Protein AF-0000000078664887 (afdb_homodimer)

Foldseek 3Di:
DAEEEEEEAAQAAQRLLVQQVCQVVPDPPYHYDYEHQHHPFYHDVVRQVVCVVVPTGSRPPTYHHDDPVNLVRHQYYHYRDDDDCVRPVSNPPPNPDDPVQDDCPPPDPVVVVVSVVSVVVVVVVVVVVVD/DAEEEEEEAAQAAQRLLVQQVCQVVPDPPYHYDYAHQHHVFYHDVVRQVVSVVVPTGSRPPTYHHDDPVNLVRHPYYHYRDDDDCVRPVSNPPPPPDDPVQDDCPPPDPVVVVVSVVSVVVVVVVVVVVVD

Radius of gyration: 20.38 Å; Cα contacts (8 Å, |Δi|>4): 592; chains: 2; bounding box: 35×60×42 Å

InterPro domains:
  IPR023485 Phosphotyrosine protein phosphatase I [PF01451] (4-131)
  IPR023485 Phosphotyrosine protein phosphatase I [SM00226] (2-129)
  IPR036196 Phosphotyrosine protein phosp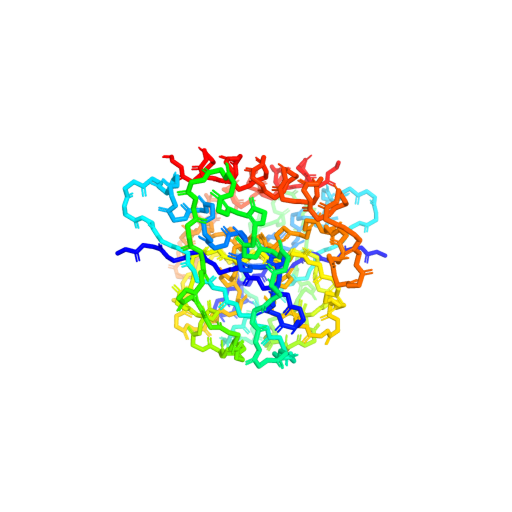hatase I superfamily [SSF52788] (3-127)

Secondary structure (DSSP, 8-state):
-EEEEEEESSSSSHHHHHHHHHHHHPPTTEEEEEEESS--SS--HHHHHHHHTTT---TT----B--HHHHHHEEEEEE-S---TTT-GGGGS----B--PPP-TT--HHHHHHHHHHHHHHHHHHHHHH-/-EEEEEEESSSSSHHHHHHHHHHHHPPTTEEEEEEESS--SS--HHHHHHHHTTT---TT----B--HHHHHHEEEEEE-S---TTT-GGGGS----B--PPP-TT--HHHHHHHHHHHHHHHHHHHHHH-

Nearest PDB structures (foldseek):
  3rh0-assembly1_A  TM=6.279E-01  e=3.806E-08  Corynebacterium glutamicum
  3t38-assembly1_B  TM=9.171E-01  e=5.106E-06  Corynebacterium glutamicum
  3t38-assembly1_A  TM=6.525E-01  e=2.220E-07  Corynebacterium glutamicum
  2myt-assembly1_A  TM=5.795E-01  e=9.344E-07  Synechocystis sp. PCC 6803 substr. Kazusa
  4d74-assembly1_A-2  TM=6.389E-01  e=7.079E-06  Erwinia amylovora ATCC 49946

Sequence (262 aa):
MKVVLFVCVENAGRSQMAEGFFNKHAPPGYRAVSAGTKPAGQINPLAVQAMKEVGIDISGQKSKIITDDMIRDSVRAVNMGCMDRSDCPLLFLNNPVDWNIEDPKGKPIEKVREIRDEIERRVKELAENLKMKVVLFVCVENAGRSQMAEGFFNKHAPPGYRAVSAGTKPAGQINPLAVQAMKEVGIDISGQKSKIITDDMIRDSVRAVNMGCMDRSDCPLLFLNNPVDWNIEDPKGKPIEKVREIRDEIERRVKELAENLK

Structure (mmCIF, N/CA/C/O backbone):
data_AF-0000000078664887-model_v1
#
loop_
_entity.id
_entity.type
_entity.pdbx_description
1 polymer 'Arsenate reductase'
#
loop_
_atom_site.group_PDB
_atom_site.id
_atom_site.type_symbol
_atom_site.label_atom_id
_atom_site.label_alt_id
_atom_site.label_comp_id
_atom_site.label_asym_id
_atom_site.label_entity_id
_atom_site.label_seq_id
_atom_site.pdbx_PDB_ins_code
_atom_site.Cartn_x
_atom_site.Cartn_y
_atom_site.Cartn_z
_atom_site.occupancy
_atom_site.B_iso_or_equiv
_atom_site.auth_seq_id
_atom_site.auth_comp_id
_atom_site.auth_asym_id
_atom_site.auth_atom_id
_atom_site.pdbx_PDB_model_num
ATOM 1 N N . MET A 1 1 ? 17.875 -4.688 -6.266 1 80.25 1 MET A N 1
ATOM 2 C CA . MET A 1 1 ? 16.688 -5.324 -6.836 1 80.25 1 MET A CA 1
ATOM 3 C C . MET A 1 1 ? 15.445 -5.008 -6.008 1 80.25 1 MET A C 1
ATOM 5 O O . MET A 1 1 ? 15.484 -5.078 -4.777 1 80.25 1 MET A O 1
ATOM 9 N N . LYS A 1 2 ? 14.375 -4.508 -6.559 1 80.94 2 LYS A N 1
ATOM 10 C CA . LYS A 1 2 ? 13.117 -4.18 -5.891 1 80.94 2 LYS A CA 1
ATOM 11 C C . LYS A 1 2 ? 12.188 -5.391 -5.844 1 80.94 2 LYS A C 1
ATOM 13 O O . LYS A 1 2 ? 12.094 -6.148 -6.812 1 80.94 2 LYS A O 1
ATOM 18 N N . VAL A 1 3 ? 11.57 -5.574 -4.664 1 86.31 3 VAL A N 1
ATOM 19 C CA . VAL A 1 3 ? 10.812 -6.805 -4.469 1 86.31 3 VAL A CA 1
ATOM 20 C C . VAL A 1 3 ? 9.32 -6.484 -4.41 1 86.31 3 VAL A C 1
ATOM 22 O O . VAL A 1 3 ? 8.906 -5.555 -3.715 1 86.31 3 VAL A O 1
ATOM 25 N N . VAL A 1 4 ? 8.578 -7.273 -5.223 1 83.81 4 VAL A N 1
ATOM 26 C CA . VAL A 1 4 ? 7.125 -7.266 -5.117 1 83.81 4 VAL A CA 1
ATOM 27 C C . VAL A 1 4 ? 6.652 -8.508 -4.367 1 83.81 4 VAL A C 1
ATOM 29 O O . VAL A 1 4 ? 7.09 -9.625 -4.668 1 83.81 4 VAL A O 1
ATOM 32 N N . LEU A 1 5 ? 5.758 -8.281 -3.389 1 86.62 5 LEU A N 1
ATOM 33 C CA . LEU A 1 5 ? 5.273 -9.367 -2.549 1 86.62 5 LEU A CA 1
ATOM 34 C C . LEU A 1 5 ? 3.811 -9.68 -2.852 1 86.62 5 LEU A C 1
ATOM 36 O O . LEU A 1 5 ? 2.949 -8.805 -2.74 1 86.62 5 LEU A O 1
ATOM 40 N N . PHE A 1 6 ? 3.568 -10.93 -3.338 1 87.06 6 PHE A N 1
ATOM 41 C CA . PHE A 1 6 ? 2.205 -11.406 -3.531 1 87.06 6 PHE A CA 1
ATOM 42 C C . PHE A 1 6 ? 1.754 -12.25 -2.344 1 87.06 6 PHE A C 1
ATOM 44 O O . PHE A 1 6 ? 2.406 -13.234 -1.991 1 87.06 6 PHE A O 1
ATOM 51 N N . VAL A 1 7 ? 0.577 -11.836 -1.771 1 84.25 7 VAL A N 1
ATOM 52 C CA . VAL A 1 7 ? 0.172 -12.469 -0.522 1 84.25 7 VAL A CA 1
ATOM 53 C C . VAL A 1 7 ? -1.233 -13.047 -0.668 1 84.25 7 VAL A C 1
ATOM 55 O O . VAL A 1 7 ? -2.115 -12.414 -1.253 1 84.25 7 VAL A O 1
ATOM 58 N N . CYS A 1 8 ? -1.358 -14.289 -0.286 1 83.25 8 CYS A N 1
ATOM 59 C CA . CYS A 1 8 ? -2.66 -14.922 -0.108 1 83.25 8 CYS A CA 1
ATOM 60 C C . CYS A 1 8 ? -2.699 -15.734 1.18 1 83.25 8 CYS A C 1
ATOM 62 O O . CYS A 1 8 ? -1.803 -15.617 2.018 1 83.25 8 CYS A O 1
ATOM 64 N N . VAL A 1 9 ? -3.768 -16.453 1.41 1 81 9 VAL A N 1
ATOM 65 C CA . VAL A 1 9 ? -3.936 -17.141 2.682 1 81 9 VAL A CA 1
ATOM 66 C C . VAL A 1 9 ? -3.057 -18.391 2.705 1 81 9 VAL A C 1
ATOM 68 O O . VAL A 1 9 ? -2.164 -18.516 3.547 1 81 9 VAL A O 1
ATOM 71 N N . GLU A 1 10 ? -3.146 -19.266 1.751 1 87.81 10 GLU A N 1
ATOM 72 C CA . GLU A 1 10 ? -2.504 -20.578 1.812 1 87.81 10 GLU A CA 1
ATOM 73 C C . GLU A 1 10 ? -1.171 -20.578 1.07 1 87.81 10 GLU A C 1
ATOM 75 O O . GLU A 1 10 ? -0.353 -21.484 1.247 1 87.81 10 GLU A O 1
ATOM 80 N N . ASN A 1 11 ? -0.986 -19.469 0.167 1 93 11 ASN A N 1
ATOM 81 C CA . ASN A 1 11 ? 0.22 -19.438 -0.654 1 93 11 ASN A CA 1
ATOM 82 C C . ASN A 1 11 ? 0.427 -20.75 -1.403 1 93 11 ASN A C 1
ATOM 84 O O . ASN A 1 11 ? 1.525 -21.297 -1.396 1 93 11 ASN A O 1
ATOM 88 N N . ALA A 1 12 ? -0.601 -21.188 -2.1 1 93.31 12 ALA A N 1
ATOM 89 C CA . ALA A 1 12 ? -0.541 -22.469 -2.787 1 93.31 12 ALA A CA 1
ATOM 90 C C . ALA A 1 12 ? -0.911 -22.328 -4.258 1 93.31 12 ALA A C 1
ATOM 92 O O . ALA A 1 12 ? -0.546 -23.172 -5.086 1 93.31 12 ALA A O 1
ATOM 93 N N . GLY A 1 13 ? -1.648 -21.281 -4.602 1 92.62 13 GLY A N 1
ATOM 94 C CA . GLY A 1 13 ? -2.143 -21.156 -5.961 1 92.62 13 GLY A CA 1
ATOM 95 C C . GLY A 1 13 ? -1.997 -19.75 -6.527 1 92.62 13 GLY A C 1
ATOM 96 O O . GLY A 1 13 ? -1.018 -19.453 -7.211 1 92.62 13 GLY A O 1
ATOM 97 N N . ARG A 1 14 ? -2.924 -18.797 -6.117 1 89.88 14 ARG A N 1
ATOM 98 C CA . ARG A 1 14 ? -3.002 -17.453 -6.684 1 89.88 14 ARG A CA 1
ATOM 99 C C . ARG A 1 14 ? -1.68 -16.719 -6.52 1 89.88 14 ARG A C 1
ATOM 101 O O . ARG A 1 14 ? -1.131 -16.188 -7.488 1 89.88 14 ARG A O 1
ATOM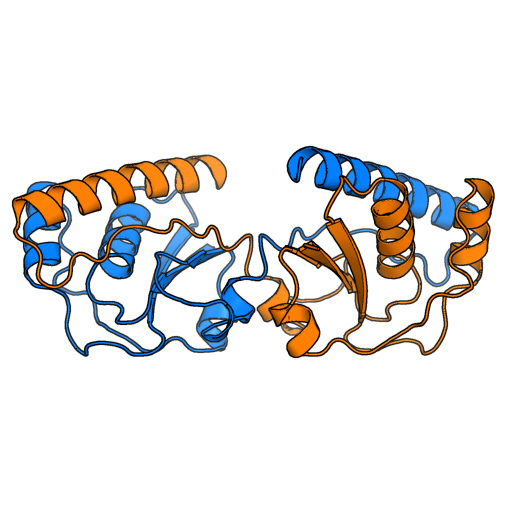 108 N N . SER A 1 15 ? -1.185 -16.734 -5.312 1 91.25 15 SER A N 1
ATOM 109 C CA . SER A 1 15 ? 0.034 -15.977 -5.051 1 91.25 15 SER A CA 1
ATOM 110 C C . SER A 1 15 ? 1.242 -16.625 -5.719 1 91.25 15 SER A C 1
ATOM 112 O O . SER A 1 15 ? 2.143 -15.93 -6.195 1 91.25 15 SER A O 1
ATOM 114 N N . GLN A 1 16 ? 1.273 -17.938 -5.797 1 94.88 16 GLN A N 1
ATOM 115 C CA . GLN A 1 16 ? 2.35 -18.641 -6.473 1 94.88 16 GLN A CA 1
ATOM 116 C C . GLN A 1 16 ? 2.352 -18.359 -7.969 1 94.88 16 GLN A C 1
ATOM 118 O O . GLN A 1 16 ? 3.408 -18.125 -8.562 1 94.88 16 GLN A O 1
ATOM 123 N N . MET A 1 17 ? 1.16 -18.391 -8.531 1 94 17 MET A N 1
ATOM 124 C CA . MET A 1 17 ? 1.059 -18.094 -9.961 1 94 17 MET A CA 1
ATOM 125 C C . MET A 1 17 ? 1.477 -16.656 -10.25 1 94 17 MET A C 1
ATOM 127 O O . MET A 1 17 ? 2.176 -16.391 -11.227 1 94 17 MET A O 1
ATOM 131 N N . ALA A 1 18 ? 1.061 -15.789 -9.375 1 92.12 18 ALA A N 1
ATOM 132 C CA . ALA A 1 18 ? 1.43 -14.383 -9.531 1 92.12 18 ALA A CA 1
ATOM 133 C C . ALA A 1 18 ? 2.943 -14.203 -9.477 1 92.12 18 ALA A C 1
ATOM 135 O O . ALA A 1 18 ? 3.521 -13.484 -10.297 1 92.12 18 ALA A O 1
ATOM 136 N N . GLU A 1 19 ? 3.584 -14.805 -8.477 1 95.25 19 GLU A N 1
ATOM 137 C CA . GLU A 1 19 ? 5.043 -14.773 -8.383 1 95.25 19 GLU A CA 1
ATOM 138 C C . GLU A 1 19 ? 5.684 -15.273 -9.68 1 95.25 19 GLU A C 1
ATOM 140 O O . GLU A 1 19 ? 6.594 -14.641 -10.211 1 95.25 19 GLU A O 1
ATOM 145 N N . GLY A 1 20 ? 5.215 -16.375 -10.156 1 95.31 20 GLY A N 1
ATOM 146 C CA . GLY A 1 20 ? 5.742 -16.922 -11.383 1 95.31 20 GLY A CA 1
ATOM 147 C C . GLY A 1 20 ? 5.609 -15.984 -12.57 1 95.31 20 GLY A C 1
ATOM 148 O O . GLY A 1 20 ? 6.582 -15.75 -13.289 1 95.31 20 GLY A O 1
ATOM 149 N N . PHE A 1 21 ? 4.398 -15.469 -12.789 1 92.12 21 PHE A N 1
ATOM 150 C CA . PHE A 1 21 ? 4.152 -14.562 -13.906 1 92.12 21 PHE A CA 1
ATOM 151 C C . PHE A 1 21 ? 5.008 -13.312 -13.781 1 92.12 21 PHE A C 1
ATOM 153 O O . PHE A 1 21 ? 5.586 -12.852 -14.766 1 92.12 21 PHE A O 1
ATOM 160 N N . PHE A 1 22 ? 5.039 -12.742 -12.609 1 92.31 22 PHE A N 1
ATOM 161 C CA . PHE A 1 22 ? 5.777 -11.492 -12.43 1 92.31 22 PHE A CA 1
ATOM 162 C C . PHE A 1 22 ? 7.254 -11.688 -12.742 1 92.31 22 PHE A C 1
ATOM 164 O O . PHE A 1 22 ? 7.855 -10.883 -13.453 1 92.31 22 PHE A O 1
ATOM 171 N N . ASN A 1 23 ? 7.801 -12.734 -12.242 1 95 23 ASN A N 1
ATOM 172 C CA . ASN A 1 23 ? 9.227 -12.961 -12.43 1 95 23 ASN A CA 1
ATOM 173 C C . ASN A 1 23 ? 9.57 -13.242 -13.891 1 95 23 ASN A C 1
ATOM 175 O O . ASN A 1 23 ? 10.688 -12.969 -14.336 1 95 23 ASN A O 1
ATOM 179 N N . LYS A 1 24 ? 8.594 -13.742 -14.586 1 92.25 24 LYS A N 1
ATOM 180 C CA . LYS A 1 24 ? 8.773 -13.945 -16.016 1 92.25 24 LYS A CA 1
ATOM 181 C C . LYS A 1 24 ? 8.742 -12.617 -16.766 1 92.25 24 LYS A C 1
ATOM 183 O O . LYS A 1 24 ? 9.461 -12.438 -17.766 1 92.25 24 LYS A O 1
ATOM 188 N N . HIS A 1 25 ? 7.953 -11.648 -16.281 1 86.88 25 HIS A N 1
ATOM 189 C CA . HIS A 1 25 ? 7.711 -10.414 -17.016 1 86.88 25 HIS A CA 1
ATOM 190 C C . HIS A 1 25 ? 8.305 -9.211 -16.281 1 86.88 25 HIS A C 1
ATOM 192 O O . HIS A 1 25 ? 8.039 -8.062 -16.641 1 86.88 25 HIS A O 1
ATOM 198 N N . ALA A 1 26 ? 9.078 -9.469 -15.305 1 85.94 26 ALA A N 1
ATOM 199 C CA . ALA A 1 26 ? 9.562 -8.414 -14.414 1 85.94 26 ALA A CA 1
ATOM 200 C C . ALA A 1 26 ? 10.43 -7.414 -15.172 1 85.94 26 ALA A C 1
ATOM 202 O O . ALA A 1 26 ? 11.273 -7.805 -15.984 1 85.94 26 ALA A O 1
ATOM 203 N N . PRO A 1 27 ? 10.164 -6.133 -15.023 1 83.69 27 PRO A N 1
ATOM 204 C CA . PRO A 1 27 ? 11.148 -5.164 -15.531 1 83.69 27 PRO A CA 1
ATOM 205 C C . PRO A 1 27 ? 12.5 -5.285 -14.844 1 83.69 27 PRO A C 1
ATOM 207 O O . PRO A 1 27 ? 12.602 -5.891 -13.773 1 83.69 27 PRO A O 1
ATOM 210 N N . PRO A 1 28 ? 13.555 -4.773 -15.531 1 88.62 28 PRO A N 1
ATOM 211 C CA . PRO A 1 28 ? 14.875 -4.828 -14.906 1 88.62 28 PRO A CA 1
ATOM 212 C C . PRO A 1 28 ? 14.891 -4.234 -13.5 1 88.62 28 PRO A C 1
ATOM 214 O O . PRO A 1 28 ? 14.281 -3.184 -13.266 1 88.62 28 PRO A O 1
ATOM 217 N N . GLY A 1 29 ? 15.484 -4.988 -12.633 1 89.31 29 GLY A N 1
ATOM 218 C CA . GLY A 1 29 ? 15.656 -4.48 -11.281 1 89.31 29 GLY A CA 1
ATOM 219 C C . GLY A 1 29 ? 14.547 -4.906 -10.344 1 89.31 29 GLY A C 1
ATOM 220 O O . GLY A 1 29 ? 14.57 -4.582 -9.156 1 89.31 29 GLY A O 1
ATOM 221 N N . TYR A 1 30 ? 13.547 -5.691 -10.82 1 88.19 30 TYR A N 1
ATOM 222 C CA . TYR A 1 30 ? 12.438 -6.133 -9.984 1 88.19 30 TYR A CA 1
ATOM 223 C C . TYR A 1 30 ? 12.391 -7.652 -9.898 1 88.19 30 TYR A C 1
ATOM 225 O O . TYR A 1 30 ? 12.781 -8.344 -10.836 1 88.19 30 TYR A O 1
ATOM 233 N N . ARG A 1 31 ? 11.93 -8.156 -8.797 1 94.06 31 ARG A N 1
ATOM 234 C CA . ARG A 1 31 ? 11.555 -9.555 -8.625 1 94.06 31 ARG A CA 1
ATOM 235 C C . ARG A 1 31 ? 10.367 -9.695 -7.688 1 94.06 31 ARG A C 1
ATOM 237 O O . ARG A 1 31 ? 10.078 -8.789 -6.902 1 94.06 31 ARG A 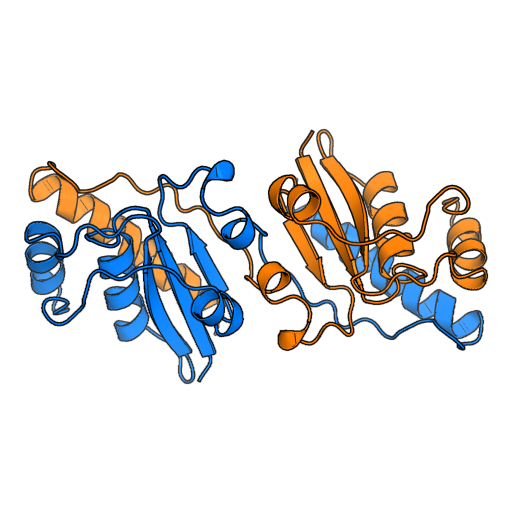O 1
ATOM 244 N N . ALA A 1 32 ? 9.719 -10.844 -7.809 1 93.88 32 ALA A N 1
ATOM 245 C CA . ALA A 1 32 ? 8.578 -11.078 -6.922 1 93.88 32 ALA A CA 1
ATOM 246 C C . ALA A 1 32 ? 8.836 -12.281 -6.012 1 93.88 32 ALA A C 1
ATOM 248 O O . ALA A 1 32 ? 9.594 -13.188 -6.371 1 93.88 32 ALA A O 1
ATOM 249 N N . VAL A 1 33 ? 8.281 -12.203 -4.824 1 94.44 33 VAL A N 1
ATOM 250 C CA . VAL A 1 33 ? 8.141 -13.336 -3.908 1 94.44 33 VAL A CA 1
ATOM 251 C C . VAL A 1 33 ? 6.695 -13.445 -3.439 1 94.44 33 VAL A C 1
ATOM 253 O O . VAL A 1 33 ? 5.93 -12.477 -3.531 1 94.44 33 VAL A O 1
ATOM 256 N N . SER A 1 34 ? 6.312 -14.672 -3.105 1 92.94 34 SER A N 1
ATOM 257 C CA . SER A 1 34 ? 4.965 -14.859 -2.576 1 92.94 34 SER A CA 1
ATOM 258 C C . SER A 1 34 ? 5 -15.484 -1.188 1 92.94 34 SER A C 1
ATOM 260 O O . SER A 1 34 ? 6.004 -16.094 -0.799 1 92.94 34 SER A O 1
ATOM 262 N N . ALA A 1 35 ? 3.926 -15.203 -0.437 1 91 35 ALA A N 1
ATOM 263 C CA . ALA A 1 35 ? 3.773 -15.758 0.906 1 91 35 ALA A CA 1
ATOM 264 C C . ALA A 1 35 ? 2.303 -15.805 1.315 1 91 35 ALA A C 1
ATOM 266 O O . ALA A 1 35 ? 1.447 -15.219 0.65 1 91 35 ALA A O 1
ATOM 267 N N . GLY A 1 36 ? 2.107 -16.609 2.359 1 85.81 36 GLY A N 1
ATOM 268 C CA . GLY A 1 36 ? 0.762 -16.703 2.9 1 85.81 36 GLY A CA 1
ATOM 269 C C . GLY A 1 36 ? 0.71 -16.531 4.406 1 85.81 36 GLY A C 1
ATOM 270 O O . GLY A 1 36 ? 1.73 -16.656 5.086 1 85.81 36 GLY A O 1
ATOM 271 N N . THR A 1 37 ? -0.533 -16.219 4.902 1 81.12 37 THR A N 1
ATOM 272 C CA . THR A 1 37 ? -0.725 -16.094 6.34 1 81.12 37 THR A CA 1
ATOM 273 C C . THR A 1 37 ? -0.93 -17.453 6.988 1 81.12 37 THR A C 1
ATOM 275 O O . THR A 1 37 ? -0.654 -17.641 8.18 1 81.12 37 THR A O 1
ATOM 278 N N . LYS A 1 38 ? -1.448 -18.438 6.289 1 85.75 38 LYS A N 1
ATOM 279 C CA . LYS A 1 38 ? -1.642 -19.844 6.676 1 85.75 38 LYS A CA 1
ATOM 280 C C . LYS A 1 38 ? -1.256 -20.781 5.539 1 85.75 38 LYS A C 1
ATOM 282 O O . LYS A 1 38 ? -2.109 -21.484 4.988 1 85.75 38 LYS A O 1
ATOM 287 N N . PRO A 1 39 ? 0.057 -20.891 5.324 1 92.31 39 PRO A N 1
ATOM 288 C CA . PRO A 1 39 ? 0.521 -21.656 4.16 1 92.31 39 PRO A CA 1
ATOM 289 C C . PRO A 1 39 ? 0.017 -23.094 4.16 1 92.31 39 PRO A C 1
ATOM 291 O O . PRO A 1 39 ? -0.076 -23.719 5.215 1 92.31 39 PRO A O 1
ATOM 294 N N . ALA A 1 40 ? -0.275 -23.594 2.945 1 92.06 40 ALA A N 1
ATOM 295 C CA . ALA A 1 40 ? -0.81 -24.938 2.764 1 92.06 40 ALA A CA 1
ATOM 296 C C . ALA A 1 40 ? 0.292 -25.984 2.891 1 92.06 40 ALA A C 1
ATOM 298 O O . ALA A 1 40 ? 0.009 -27.172 3.078 1 92.06 40 ALA A O 1
ATOM 299 N N . GLY A 1 41 ? 1.514 -25.562 2.779 1 94.31 41 GLY A N 1
ATOM 300 C CA . GLY A 1 41 ? 2.633 -26.5 2.844 1 94.31 41 GLY A CA 1
ATOM 301 C C . GLY A 1 41 ? 2.992 -27.094 1.497 1 94.31 41 GLY A C 1
ATOM 302 O O . GLY A 1 41 ? 4 -27.797 1.369 1 94.31 41 GLY A O 1
ATOM 303 N N . GLN A 1 42 ? 2.145 -26.875 0.516 1 94.62 42 GLN A N 1
ATOM 304 C CA . GLN A 1 42 ? 2.396 -27.344 -0.842 1 94.62 42 GLN A CA 1
ATOM 305 C C . GLN A 1 42 ? 1.758 -26.422 -1.873 1 94.62 42 GLN A C 1
ATOM 307 O O . GLN A 1 42 ? 0.799 -25.703 -1.566 1 94.62 42 GLN A O 1
ATOM 312 N N . ILE A 1 43 ? 2.311 -26.562 -3.051 1 95.5 43 ILE A N 1
ATOM 313 C CA . ILE A 1 43 ? 1.728 -25.812 -4.164 1 95.5 43 ILE A CA 1
ATOM 314 C C . ILE A 1 43 ? 0.575 -26.609 -4.77 1 95.5 43 ILE A C 1
ATOM 316 O O . ILE A 1 43 ? 0.648 -27.844 -4.871 1 95.5 43 ILE A O 1
ATOM 320 N N . ASN A 1 44 ? -0.468 -25.891 -5.109 1 94.5 44 ASN A N 1
ATOM 321 C CA . ASN A 1 44 ? -1.587 -26.516 -5.809 1 94.5 44 ASN A CA 1
ATOM 322 C C . ASN A 1 44 ? -1.14 -27.156 -7.117 1 94.5 44 ASN A C 1
ATOM 324 O O . ASN A 1 44 ? -0.665 -26.469 -8.023 1 94.5 44 ASN A O 1
ATOM 328 N N . PRO A 1 45 ? -1.302 -28.422 -7.215 1 96.75 45 PRO A N 1
ATOM 329 C CA . PRO A 1 45 ? -0.821 -29.109 -8.422 1 96.75 45 PRO A CA 1
ATOM 330 C C . PRO A 1 45 ? -1.499 -28.609 -9.695 1 96.75 45 PRO A C 1
ATOM 332 O O . PRO A 1 45 ? -0.885 -28.609 -10.766 1 96.75 45 PRO A O 1
ATOM 335 N N . LEU A 1 46 ? -2.691 -28.234 -9.57 1 95.81 46 LEU A N 1
ATOM 336 C CA . LEU A 1 46 ? -3.381 -27.734 -10.758 1 95.81 46 LEU A CA 1
ATOM 337 C C . LEU A 1 46 ? -2.848 -26.359 -11.164 1 95.81 46 LEU A C 1
ATOM 339 O O . LEU A 1 46 ? -2.842 -26.016 -12.352 1 95.81 46 LEU A O 1
ATOM 343 N N . ALA A 1 47 ? -2.461 -25.641 -10.18 1 94.94 47 ALA A N 1
ATOM 344 C CA . ALA A 1 47 ? -1.784 -24.391 -10.516 1 94.94 47 ALA A CA 1
ATOM 345 C C . ALA A 1 47 ? -0.486 -24.656 -11.273 1 94.94 47 ALA A C 1
ATOM 347 O O . ALA A 1 47 ? -0.191 -23.984 -12.266 1 94.94 47 ALA A O 1
ATOM 348 N N . VAL A 1 48 ? 0.289 -25.609 -10.781 1 97.31 48 VAL A N 1
ATOM 349 C CA . VAL A 1 48 ? 1.536 -25.984 -11.438 1 97.31 48 VAL A CA 1
ATOM 350 C C . VAL A 1 48 ? 1.256 -26.406 -12.883 1 97.31 48 VAL A C 1
ATOM 352 O O . VAL A 1 48 ? 1.929 -25.938 -13.805 1 97.31 48 VAL A O 1
ATOM 355 N N . GLN A 1 49 ? 0.277 -27.203 -13.016 1 97.31 49 GLN A N 1
ATOM 356 C CA . GLN A 1 49 ? -0.086 -27.672 -14.344 1 97.31 49 GLN A CA 1
ATOM 357 C C . GLN A 1 49 ? -0.493 -26.531 -15.258 1 97.31 49 GLN A C 1
ATOM 359 O O . GLN A 1 49 ? -0.016 -26.422 -16.391 1 97.31 49 GLN A O 1
ATOM 364 N N . ALA A 1 50 ? -1.334 -25.734 -14.797 1 95.38 50 ALA A N 1
ATOM 365 C CA . ALA A 1 50 ? -1.837 -24.609 -15.594 1 95.38 50 ALA A CA 1
ATOM 366 C C . ALA A 1 50 ? -0.7 -23.688 -16.031 1 95.38 50 ALA A C 1
ATOM 368 O O . ALA A 1 50 ? -0.663 -23.234 -17.172 1 95.38 50 ALA A O 1
ATOM 369 N N . MET A 1 51 ? 0.139 -23.422 -15.141 1 96.31 51 MET A N 1
ATOM 370 C CA . MET A 1 51 ? 1.255 -22.531 -15.438 1 96.31 51 MET A CA 1
ATOM 371 C C . MET A 1 51 ? 2.209 -23.156 -16.438 1 96.31 51 MET A C 1
ATOM 373 O O . MET A 1 51 ? 2.697 -22.484 -17.344 1 96.31 51 MET A O 1
ATOM 377 N N . LYS A 1 52 ? 2.451 -24.406 -16.297 1 97 52 LYS A N 1
ATOM 378 C CA . LYS A 1 52 ? 3.32 -25.109 -17.234 1 97 52 LYS A CA 1
ATOM 379 C C . LYS A 1 52 ? 2.793 -25 -18.656 1 97 52 LYS A C 1
ATOM 381 O O . LYS A 1 52 ? 3.572 -24.906 -19.609 1 97 52 LYS A O 1
ATOM 386 N N . GLU A 1 53 ? 1.534 -24.969 -18.781 1 96.44 53 GLU A N 1
ATOM 387 C CA . GLU A 1 53 ? 0.9 -24.891 -20.094 1 96.44 53 GLU A CA 1
ATOM 388 C C . GLU A 1 53 ? 1.295 -23.609 -20.828 1 96.44 53 GLU A C 1
ATOM 390 O O . GLU A 1 53 ? 1.227 -23.531 -22.047 1 96.44 53 GLU A O 1
ATOM 395 N N . VAL A 1 54 ? 1.715 -22.656 -20.062 1 93.88 54 VAL A N 1
ATOM 396 C CA . VAL A 1 54 ? 2.07 -21.391 -20.688 1 93.88 54 VAL A CA 1
ATOM 397 C C . VAL A 1 54 ? 3.576 -21.156 -20.578 1 93.88 54 VAL A C 1
ATOM 399 O O . VAL A 1 54 ? 4.051 -20.031 -20.719 1 93.88 54 VAL A O 1
ATOM 402 N N . GLY A 1 55 ? 4.27 -22.156 -20.188 1 95.06 55 GLY A N 1
ATOM 403 C CA . GLY A 1 55 ? 5.723 -22.141 -20.25 1 95.06 55 GLY A CA 1
ATOM 404 C C . GLY A 1 55 ? 6.367 -21.656 -18.969 1 95.06 55 GLY A C 1
ATOM 405 O O . GLY A 1 55 ? 7.555 -21.328 -18.953 1 95.06 55 GLY A O 1
ATOM 406 N N . ILE A 1 56 ? 5.668 -21.578 -17.938 1 95.31 56 ILE A N 1
ATOM 407 C CA . ILE A 1 56 ? 6.211 -21.125 -16.672 1 95.31 56 ILE A CA 1
ATOM 408 C C . ILE A 1 56 ? 6.16 -22.266 -15.656 1 95.31 56 ILE A C 1
ATOM 410 O O . ILE A 1 56 ? 5.082 -22.781 -15.328 1 95.31 56 ILE A O 1
ATOM 414 N N . ASP A 1 57 ? 7.293 -22.656 -15.242 1 97.31 57 ASP A N 1
ATOM 415 C CA . ASP A 1 57 ? 7.375 -23.734 -14.258 1 97.31 57 ASP A CA 1
ATOM 416 C C . ASP A 1 57 ? 7.469 -23.172 -12.844 1 97.31 57 ASP A C 1
ATOM 418 O O . ASP A 1 57 ? 8.484 -22.594 -12.461 1 97.31 57 ASP A O 1
ATOM 422 N N . ILE A 1 58 ? 6.469 -23.453 -12.023 1 96.62 58 ILE A N 1
ATOM 423 C CA . ILE A 1 58 ? 6.492 -22.953 -10.656 1 96.62 58 ILE A CA 1
ATOM 424 C C . ILE A 1 58 ? 6.609 -24.125 -9.68 1 96.62 58 ILE A C 1
ATOM 426 O O . ILE A 1 58 ? 6.328 -23.969 -8.492 1 96.62 58 ILE A O 1
ATOM 430 N N . SER A 1 59 ? 6.902 -25.25 -10.172 1 96.5 59 SER A N 1
ATOM 431 C CA . SER A 1 59 ? 6.957 -26.453 -9.352 1 96.5 59 SER A CA 1
ATOM 432 C C . SER A 1 59 ? 8.062 -26.359 -8.305 1 96.5 59 SER A C 1
ATOM 434 O O . SER A 1 59 ? 8.055 -27.094 -7.309 1 96.5 59 SER A O 1
ATOM 436 N N . GLY A 1 60 ? 8.992 -25.562 -8.523 1 95.56 60 GLY A N 1
ATOM 437 C CA . GLY A 1 60 ? 10.094 -25.391 -7.586 1 95.56 60 GLY A CA 1
ATOM 438 C C . GLY A 1 60 ? 9.789 -24.391 -6.488 1 95.56 60 GLY A C 1
ATOM 439 O O . GLY A 1 60 ? 10.57 -24.25 -5.539 1 95.56 60 GLY A O 1
ATOM 440 N N . GLN A 1 61 ? 8.719 -23.641 -6.617 1 96.06 61 GLN A N 1
ATOM 441 C CA . GLN A 1 61 ? 8.32 -22.703 -5.578 1 96.06 61 GLN A CA 1
ATOM 442 C C . GLN A 1 61 ? 7.828 -23.422 -4.332 1 96.06 61 GLN A C 1
ATOM 444 O O . GLN A 1 61 ? 7.598 -24.641 -4.363 1 96.06 61 GLN A O 1
ATOM 449 N N . LYS A 1 62 ? 7.758 -22.625 -3.191 1 96.06 62 LYS A N 1
ATOM 450 C CA . LYS A 1 62 ? 7.332 -23.203 -1.919 1 96.06 62 LYS A CA 1
ATOM 451 C C . LYS A 1 62 ? 6.262 -22.344 -1.255 1 96.06 62 LYS A C 1
ATOM 453 O O . LYS A 1 62 ? 6.305 -21.125 -1.341 1 96.06 62 LYS A O 1
ATOM 458 N N . SER A 1 63 ? 5.324 -23.109 -0.661 1 96.19 63 SER A N 1
ATOM 459 C CA . SER A 1 63 ? 4.355 -22.453 0.205 1 96.19 63 SER A CA 1
ATOM 460 C C . SER A 1 63 ? 4.996 -22.016 1.518 1 96.19 63 SER A C 1
ATOM 462 O O . SER A 1 63 ? 5.523 -22.844 2.264 1 96.19 63 SER A O 1
ATOM 464 N N . LYS A 1 64 ? 4.984 -20.688 1.811 1 94.44 64 LYS A N 1
ATOM 465 C CA . LYS A 1 64 ? 5.719 -20.219 2.98 1 94.44 64 LYS A CA 1
ATOM 466 C C . LYS A 1 64 ? 4.918 -19.156 3.734 1 94.44 64 LYS A C 1
ATOM 468 O O . LYS A 1 64 ? 4.059 -18.484 3.154 1 94.44 64 LYS A O 1
ATOM 473 N N . ILE A 1 65 ? 5.297 -19 5.012 1 91.12 65 ILE A N 1
ATOM 474 C CA . ILE A 1 65 ? 4.621 -18.078 5.914 1 91.12 65 ILE A CA 1
ATOM 475 C C . ILE A 1 65 ? 5.137 -16.656 5.684 1 91.12 65 ILE A C 1
ATOM 477 O O . ILE A 1 65 ? 6.34 -16.453 5.492 1 91.12 65 ILE A O 1
ATOM 481 N N . ILE A 1 66 ? 4.207 -15.695 5.688 1 85.06 66 ILE A N 1
ATOM 482 C CA . ILE A 1 66 ? 4.566 -14.289 5.531 1 85.06 66 ILE A CA 1
ATOM 483 C C . ILE A 1 66 ? 5.297 -13.805 6.781 1 85.06 66 ILE A C 1
ATOM 485 O O . ILE A 1 66 ? 4.945 -14.18 7.902 1 85.06 66 ILE A O 1
ATOM 489 N N . THR A 1 67 ? 6.32 -13.086 6.613 1 81.5 67 THR A N 1
ATOM 490 C CA . THR A 1 67 ? 7.051 -12.516 7.738 1 81.5 67 THR A CA 1
ATOM 491 C C . THR A 1 67 ? 7.102 -10.992 7.633 1 81.5 67 THR A C 1
ATOM 493 O O . THR A 1 67 ? 6.949 -10.438 6.543 1 81.5 67 THR A O 1
ATOM 496 N N . ASP A 1 68 ? 7.375 -10.398 8.734 1 70.81 68 ASP A N 1
ATOM 497 C CA . ASP A 1 68 ? 7.523 -8.945 8.758 1 70.81 68 ASP A CA 1
ATOM 498 C C . ASP A 1 68 ? 8.672 -8.5 7.859 1 70.81 68 ASP A C 1
ATOM 500 O O . ASP A 1 68 ? 8.586 -7.449 7.219 1 70.81 68 ASP A O 1
ATOM 504 N N . ASP A 1 69 ? 9.688 -9.258 7.848 1 77.12 69 ASP A N 1
ATOM 505 C CA . ASP A 1 69 ? 10.836 -8.922 7.012 1 77.12 69 ASP A CA 1
ATOM 506 C C . ASP A 1 69 ? 10.453 -8.898 5.535 1 77.12 69 ASP A C 1
ATOM 508 O O . ASP A 1 69 ? 10.922 -8.047 4.781 1 77.12 69 ASP A O 1
ATOM 512 N N . MET A 1 70 ? 9.594 -9.805 5.117 1 81.69 70 MET A N 1
ATOM 513 C CA . MET A 1 70 ? 9.133 -9.836 3.732 1 81.69 70 MET A CA 1
ATOM 514 C C . MET A 1 70 ? 8.391 -8.555 3.381 1 81.69 70 MET A C 1
ATOM 516 O O . MET A 1 70 ? 8.555 -8.016 2.283 1 81.69 70 MET A O 1
ATOM 520 N N . ILE A 1 71 ? 7.602 -8.188 4.273 1 72.81 71 ILE A N 1
ATOM 521 C CA . ILE A 1 71 ? 6.82 -6.977 4.07 1 72.81 71 ILE A CA 1
ATOM 522 C C . ILE A 1 71 ? 7.754 -5.77 4.004 1 72.81 71 ILE A C 1
ATOM 524 O O . ILE A 1 71 ? 7.645 -4.938 3.1 1 72.81 71 ILE A O 1
ATOM 528 N N . ARG A 1 72 ? 8.688 -5.715 4.852 1 69.31 72 ARG A N 1
ATOM 529 C CA . ARG A 1 72 ? 9.609 -4.594 4.945 1 69.31 72 ARG A CA 1
ATOM 530 C C . ARG A 1 72 ? 10.508 -4.516 3.715 1 69.31 72 ARG A C 1
ATOM 532 O O . ARG A 1 72 ? 10.859 -3.422 3.264 1 69.31 72 ARG A O 1
ATOM 539 N N . ASP A 1 73 ? 10.828 -5.648 3.199 1 75.06 73 ASP A N 1
ATOM 540 C CA . ASP A 1 73 ? 11.773 -5.719 2.09 1 75.06 73 ASP A CA 1
ATOM 541 C C . ASP A 1 73 ? 11.07 -5.492 0.754 1 75.06 73 ASP A C 1
ATOM 543 O O . ASP A 1 73 ? 11.727 -5.363 -0.283 1 75.06 73 ASP A O 1
ATOM 547 N N . SER A 1 74 ? 9.805 -5.414 0.78 1 78.38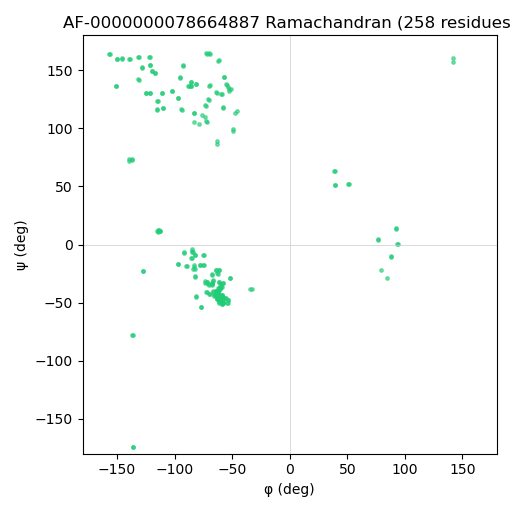 74 SER A N 1
ATOM 548 C CA . SER A 1 74 ? 9.062 -5.285 -0.47 1 78.38 74 SER A CA 1
ATOM 549 C C . SER A 1 74 ? 8.758 -3.824 -0.782 1 78.38 74 SER A C 1
ATOM 551 O O . SER A 1 74 ? 8.594 -3.01 0.13 1 78.38 74 SER A O 1
ATOM 553 N N . VAL A 1 75 ? 8.828 -3.557 -2.1 1 70 75 VAL A N 1
ATOM 554 C CA . VAL A 1 75 ? 8.484 -2.201 -2.518 1 70 75 VAL A CA 1
ATOM 555 C C . VAL A 1 75 ? 6.992 -2.109 -2.809 1 70 75 VAL A C 1
ATOM 557 O O . VAL A 1 75 ? 6.434 -1.012 -2.891 1 70 75 VAL A O 1
ATOM 560 N N . ARG A 1 76 ? 6.402 -3.332 -3.01 1 72.5 76 ARG A N 1
ATOM 561 C CA . ARG A 1 76 ? 4.969 -3.463 -3.248 1 72.5 76 ARG A CA 1
ATOM 562 C C . ARG A 1 76 ? 4.449 -4.805 -2.744 1 72.5 76 ARG A C 1
ATOM 564 O O . ARG A 1 76 ? 5.109 -5.836 -2.914 1 72.5 76 ARG A O 1
ATOM 571 N N . ALA A 1 77 ? 3.26 -4.684 -2.062 1 77.5 77 ALA A N 1
ATOM 572 C CA . ALA A 1 77 ? 2.582 -5.91 -1.648 1 77.5 77 ALA A CA 1
ATOM 573 C C . ALA A 1 77 ? 1.181 -5.992 -2.246 1 77.5 77 ALA A C 1
ATOM 575 O O . ALA A 1 77 ? 0.438 -5.008 -2.238 1 77.5 77 ALA A O 1
ATOM 576 N N . VAL A 1 78 ? 0.921 -7.191 -2.844 1 77.88 78 VAL A N 1
ATOM 577 C CA . VAL A 1 78 ? -0.371 -7.398 -3.486 1 77.88 78 VAL A CA 1
ATOM 578 C C . VAL A 1 78 ? -1.145 -8.492 -2.75 1 77.88 78 VAL A C 1
ATOM 580 O O . VAL A 1 78 ? -0.654 -9.609 -2.596 1 77.88 78 VAL A O 1
ATOM 583 N N . ASN A 1 79 ? -2.307 -8.148 -2.307 1 75.94 79 ASN A N 1
ATOM 584 C CA . ASN A 1 79 ? -3.232 -9.125 -1.746 1 75.94 79 ASN A CA 1
ATOM 585 C C . ASN A 1 79 ? -4.027 -9.836 -2.838 1 75.94 79 ASN A C 1
ATOM 587 O O . ASN A 1 79 ? -4.781 -9.195 -3.576 1 75.94 79 ASN A O 1
ATOM 591 N N . MET A 1 80 ? -3.803 -11.094 -3.014 1 76.12 80 MET A N 1
ATOM 592 C CA . MET A 1 80 ? -4.406 -11.852 -4.109 1 76.12 80 MET A CA 1
ATOM 593 C C . MET A 1 80 ? -5.797 -12.344 -3.73 1 76.12 80 MET A C 1
ATOM 595 O O . MET A 1 80 ? -6.523 -12.875 -4.574 1 76.12 80 MET A O 1
ATOM 599 N N . GLY A 1 81 ? -6.152 -12.156 -2.65 1 60.97 81 GLY A N 1
ATOM 600 C CA . GLY A 1 81 ? -7.457 -12.617 -2.201 1 60.97 81 GLY A CA 1
ATOM 601 C C . GLY A 1 81 ? -7.445 -13.141 -0.776 1 60.97 81 GLY A C 1
ATOM 602 O O . GLY A 1 81 ? -6.379 -13.367 -0.202 1 60.97 81 GLY A O 1
ATOM 603 N N . CYS A 1 82 ? -8.711 -13.188 -0.155 1 54.38 82 CYS A N 1
ATOM 604 C CA . CYS A 1 82 ? -9.188 -13.891 1.033 1 54.38 82 CYS A CA 1
ATOM 605 C C . CYS A 1 82 ? -8.773 -13.156 2.303 1 54.38 82 CYS A C 1
ATOM 607 O O . CYS A 1 82 ? -9.25 -13.469 3.393 1 54.38 82 CYS A O 1
ATOM 609 N N . MET A 1 83 ? -7.723 -12.367 2.055 1 50.81 83 MET A N 1
ATOM 610 C CA . MET A 1 83 ? -7.305 -11.938 3.387 1 50.81 83 MET A CA 1
ATOM 611 C C . MET A 1 83 ? -8.133 -10.742 3.854 1 50.81 83 MET A C 1
ATOM 613 O O . MET A 1 83 ? -8.367 -9.805 3.086 1 50.81 83 MET A O 1
ATOM 617 N N . ASP A 1 84 ? -8.977 -11.07 4.723 1 50.12 84 ASP A N 1
ATOM 618 C CA . ASP A 1 84 ? -9.633 -9.969 5.418 1 50.12 84 ASP A CA 1
ATOM 619 C C . ASP A 1 84 ? -8.609 -9.008 6.012 1 50.12 84 ASP A C 1
ATOM 621 O O . ASP A 1 84 ? -7.5 -9.414 6.367 1 50.12 84 ASP A O 1
ATOM 625 N N . ARG A 1 85 ? -8.93 -7.887 5.805 1 53.03 85 ARG A N 1
ATOM 626 C CA . ARG A 1 85 ? -8.133 -6.84 6.441 1 53.03 85 ARG A CA 1
ATOM 627 C C . ARG A 1 85 ? -7.645 -7.289 7.812 1 53.03 85 ARG A C 1
ATOM 629 O O . ARG A 1 85 ? -6.531 -6.949 8.219 1 53.03 85 ARG A O 1
ATOM 636 N N . SER A 1 86 ? -8.602 -7.973 8.359 1 49.44 86 SER A N 1
ATOM 637 C CA . SER A 1 86 ? -8.32 -8.414 9.719 1 49.44 86 SER A CA 1
ATOM 638 C C . SER A 1 86 ? -7.129 -9.375 9.75 1 49.44 86 SER A C 1
ATOM 640 O O . SER A 1 86 ? -6.43 -9.469 10.766 1 49.44 86 SER A O 1
ATOM 642 N N . ASP A 1 87 ? -6.934 -10.008 8.602 1 50.12 87 ASP A N 1
ATOM 643 C CA . ASP A 1 87 ? -5.895 -11.039 8.602 1 50.12 87 ASP A CA 1
ATOM 644 C C . ASP A 1 87 ? -4.508 -10.414 8.438 1 50.12 87 ASP A C 1
ATOM 646 O O . ASP A 1 87 ? -3.525 -10.93 8.977 1 50.12 87 ASP A O 1
ATOM 650 N N . CYS A 1 88 ? -4.34 -9.531 7.566 1 51.88 88 CYS A N 1
ATOM 651 C CA . CYS A 1 88 ? -3.031 -8.906 7.414 1 51.88 88 CYS A CA 1
ATOM 652 C C . CYS A 1 88 ? -3.164 -7.414 7.164 1 51.88 88 CYS A C 1
ATOM 654 O O . CYS A 1 88 ? -2.926 -6.938 6.051 1 51.88 88 CYS A O 1
ATOM 656 N N . PRO A 1 89 ? -3.51 -6.77 8.219 1 48.62 89 PRO A N 1
ATOM 657 C CA . PRO A 1 89 ? -3.779 -5.34 8.07 1 48.62 89 PRO A CA 1
ATOM 658 C C . PRO A 1 89 ? -2.645 -4.59 7.375 1 48.62 89 PRO A C 1
ATOM 660 O O . PRO A 1 89 ? -2.895 -3.648 6.621 1 48.62 89 PRO A O 1
ATOM 663 N N . LEU A 1 90 ? -1.504 -5.125 7.57 1 52.44 90 LEU A N 1
ATOM 664 C CA . LEU A 1 90 ? -0.317 -4.438 7.074 1 52.44 90 LEU A CA 1
ATOM 665 C C . LEU A 1 90 ? -0.296 -4.418 5.551 1 52.44 90 LEU A C 1
ATOM 667 O O . LEU A 1 90 ? 0.207 -3.469 4.945 1 52.44 90 LEU A O 1
ATOM 671 N N . LEU A 1 91 ? -0.838 -5.484 5.09 1 50.88 91 LEU A N 1
ATOM 672 C CA . LEU A 1 91 ? -0.825 -5.652 3.641 1 50.88 91 LEU A CA 1
ATOM 673 C C . LEU A 1 91 ? -1.849 -4.738 2.98 1 50.88 91 LEU A C 1
ATOM 675 O O . LEU A 1 91 ? -1.773 -4.484 1.775 1 50.88 91 LEU A O 1
ATOM 679 N N . PHE A 1 92 ? -2.691 -4.312 3.75 1 47.09 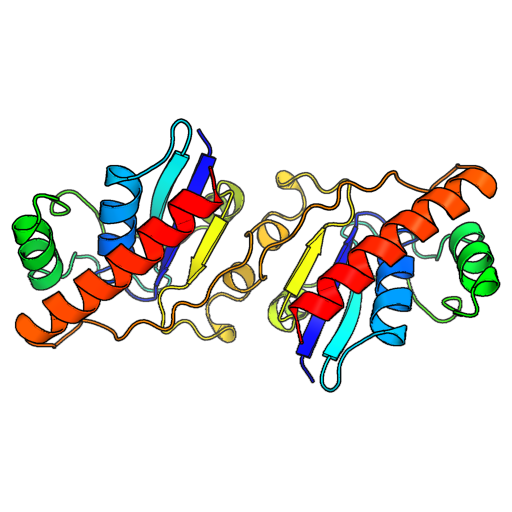92 PHE A N 1
ATOM 680 C CA . PHE A 1 92 ? -3.777 -3.525 3.176 1 47.09 92 PHE A CA 1
ATOM 681 C C . PHE A 1 92 ? -3.436 -2.041 3.189 1 47.09 92 PHE A C 1
ATOM 683 O O . PHE A 1 92 ? -4.227 -1.212 2.736 1 47.09 92 PHE A O 1
ATOM 690 N N . LEU A 1 93 ? -2.342 -1.781 3.82 1 46.03 93 LEU A N 1
ATOM 691 C CA . LEU A 1 93 ? -2.049 -0.355 3.723 1 46.03 93 LEU A CA 1
ATOM 692 C C . LEU A 1 93 ? -1.802 0.051 2.273 1 46.03 93 LEU A C 1
ATOM 694 O O . LEU A 1 93 ? -1.037 -0.604 1.562 1 46.03 93 LEU A O 1
ATOM 698 N N . ASN A 1 94 ? -2.762 0.408 1.587 1 44.97 94 ASN A N 1
ATOM 699 C CA . ASN A 1 94 ? -2.826 0.819 0.189 1 44.97 94 ASN A CA 1
ATOM 700 C C . ASN A 1 94 ? -1.745 1.843 -0.145 1 44.97 94 ASN A C 1
ATOM 702 O O . ASN A 1 94 ? -1.784 2.975 0.339 1 44.97 94 ASN A O 1
ATOM 706 N N . ASN A 1 95 ? -0.8 1.444 -0.984 1 45.66 95 ASN A N 1
ATOM 707 C CA . ASN A 1 95 ? 0.211 2.191 -1.724 1 45.66 95 ASN A CA 1
ATOM 708 C C . ASN A 1 95 ? 0.794 3.326 -0.887 1 45.66 95 ASN A C 1
ATOM 710 O O . ASN A 1 95 ? 0.377 4.477 -1.019 1 45.66 95 ASN A O 1
ATOM 714 N N . PRO A 1 96 ? 1.417 2.941 0.168 1 48 96 PRO A N 1
ATOM 715 C CA . PRO A 1 96 ? 2.057 4.113 0.768 1 48 96 PRO A CA 1
ATOM 716 C C . PRO A 1 96 ? 2.846 4.941 -0.247 1 48 96 PRO A C 1
ATOM 718 O O . PRO A 1 96 ? 3.562 4.379 -1.081 1 48 96 PRO A O 1
ATOM 721 N N . VAL A 1 97 ? 2.238 5.945 -0.652 1 53.94 97 VAL A N 1
ATOM 722 C CA . VAL A 1 97 ? 2.984 6.898 -1.469 1 53.94 97 VAL A CA 1
ATOM 723 C C . VAL A 1 97 ? 3.9 7.734 -0.579 1 53.94 97 VAL A C 1
ATOM 725 O O . VAL A 1 97 ? 3.5 8.164 0.507 1 53.94 97 VAL A O 1
ATOM 728 N N . ASP A 1 98 ? 5.176 7.441 -0.816 1 60.66 98 ASP A N 1
ATOM 729 C CA . ASP A 1 98 ? 6.152 8.344 -0.211 1 60.66 98 ASP A CA 1
ATOM 730 C C . ASP A 1 98 ? 6.18 9.688 -0.931 1 60.66 98 ASP A C 1
ATOM 732 O O . ASP A 1 98 ? 6.676 9.789 -2.055 1 60.66 98 ASP A O 1
ATOM 736 N N . TRP A 1 99 ? 5.594 10.641 -0.216 1 64.75 99 TRP A N 1
ATOM 737 C CA . TRP A 1 99 ? 5.543 11.953 -0.841 1 64.75 99 TRP A CA 1
ATOM 738 C C . TRP A 1 99 ? 6.863 12.703 -0.649 1 64.75 99 TRP A C 1
ATOM 740 O O . TRP A 1 99 ? 7.16 13.648 -1.379 1 64.75 99 TRP A O 1
ATOM 750 N N . ASN A 1 100 ? 7.738 12.141 0.198 1 66.19 100 ASN A N 1
ATOM 751 C CA . ASN A 1 100 ? 9.055 12.727 0.431 1 66.19 100 ASN A CA 1
ATOM 752 C C . ASN A 1 100 ? 8.984 14.25 0.492 1 66.19 100 ASN A C 1
ATOM 754 O O . ASN A 1 100 ? 9.703 14.938 -0.229 1 66.19 100 ASN A O 1
ATOM 758 N N . ILE A 1 101 ? 8.125 14.789 1.28 1 77.38 101 ILE A N 1
ATOM 759 C CA . ILE A 1 101 ? 7.945 16.234 1.444 1 77.38 101 ILE A CA 1
ATOM 760 C C . ILE A 1 101 ? 8.93 16.75 2.488 1 77.38 101 ILE A C 1
ATOM 762 O O . ILE A 1 101 ? 9.172 16.109 3.508 1 77.38 101 ILE A O 1
ATOM 766 N N . GLU A 1 102 ? 9.57 17.938 2.164 1 78.31 102 GLU A N 1
ATOM 767 C CA . GLU A 1 102 ? 10.508 18.578 3.078 1 78.31 102 GLU A CA 1
ATOM 768 C C . GLU A 1 102 ? 9.867 18.828 4.445 1 78.31 102 GLU A C 1
ATOM 770 O O . GLU A 1 102 ? 8.711 19.234 4.527 1 78.31 102 GLU A O 1
ATOM 775 N N . ASP A 1 103 ? 10.656 18.562 5.543 1 83.31 103 ASP A N 1
ATOM 776 C CA . ASP A 1 103 ? 10.18 18.781 6.902 1 83.31 103 ASP A CA 1
ATOM 777 C C . ASP A 1 103 ? 10.07 20.281 7.207 1 83.31 103 ASP A C 1
ATOM 779 O O . ASP A 1 103 ? 11.047 21.016 7.078 1 83.31 103 ASP A O 1
ATOM 783 N N . PRO A 1 104 ? 8.922 20.688 7.625 1 85.56 104 PRO A N 1
ATOM 784 C CA . PRO A 1 104 ? 8.758 22.125 7.922 1 85.56 104 PRO A CA 1
ATOM 785 C C . PRO A 1 104 ? 9.414 22.531 9.234 1 85.56 104 PRO A C 1
ATOM 787 O O . PRO A 1 104 ? 9.531 23.719 9.531 1 85.56 104 PRO A O 1
ATOM 790 N N . LYS A 1 105 ? 9.867 21.641 10.016 1 86.56 105 LYS A N 1
ATOM 791 C CA . LYS A 1 105 ? 10.453 21.969 11.312 1 86.56 105 LYS A CA 1
ATOM 792 C C . LYS A 1 105 ? 11.648 22.906 11.164 1 86.56 105 LYS A C 1
ATOM 794 O O . LYS A 1 105 ? 12.555 22.625 10.375 1 86.56 105 LYS A O 1
ATOM 799 N N . GLY A 1 106 ? 11.602 23.922 11.898 1 86.69 106 GLY A N 1
ATOM 800 C CA . GLY A 1 106 ? 12.719 24.844 11.953 1 86.69 106 GLY A CA 1
ATOM 801 C C . GLY A 1 106 ? 12.797 25.75 10.734 1 86.69 106 GLY A C 1
ATOM 802 O O . GLY A 1 106 ? 13.75 26.531 10.594 1 86.69 106 GLY A O 1
ATOM 803 N N . LYS A 1 107 ? 11.891 25.672 9.891 1 88.75 107 LYS A N 1
ATOM 804 C CA . LYS A 1 107 ? 11.898 26.484 8.68 1 88.75 107 LYS A CA 1
ATOM 805 C C . LYS A 1 107 ? 11.109 27.781 8.891 1 88.75 107 LYS A C 1
ATOM 807 O O . LYS A 1 107 ? 10.227 27.844 9.742 1 88.75 107 LYS A O 1
ATOM 812 N N . PRO A 1 108 ? 11.492 28.75 8.102 1 93.5 108 PRO A N 1
ATOM 813 C CA . PRO A 1 108 ? 10.695 29.984 8.164 1 93.5 108 PRO A CA 1
ATOM 814 C C . PRO A 1 108 ? 9.328 29.828 7.504 1 93.5 108 PRO A C 1
ATOM 816 O O . PRO A 1 108 ? 9.102 28.859 6.762 1 93.5 108 PRO A O 1
ATOM 819 N N . ILE A 1 109 ? 8.445 30.781 7.801 1 95.25 109 ILE A N 1
ATOM 820 C CA . ILE A 1 109 ? 7.043 30.688 7.41 1 95.25 109 ILE A CA 1
ATOM 821 C C . ILE A 1 109 ? 6.934 30.594 5.891 1 95.25 109 ILE A C 1
ATOM 823 O O . ILE A 1 109 ? 6.055 29.906 5.363 1 95.25 109 ILE A O 1
ATOM 827 N N . GLU A 1 110 ? 7.84 31.266 5.223 1 93.81 110 GLU A N 1
ATOM 828 C CA . GLU A 1 110 ? 7.805 31.234 3.766 1 93.81 110 GLU A CA 1
ATOM 829 C C . GLU A 1 110 ? 8.008 29.812 3.238 1 93.81 110 GLU A C 1
ATOM 831 O O . GLU A 1 110 ? 7.328 29.406 2.299 1 93.81 110 GLU A O 1
ATOM 836 N N . LYS A 1 111 ? 8.875 29.203 3.871 1 91.19 111 LYS A N 1
ATOM 837 C CA . LYS A 1 111 ? 9.141 27.828 3.467 1 91.19 111 LYS A CA 1
ATOM 838 C C . LYS A 1 111 ? 8 26.891 3.881 1 91.19 111 LYS A C 1
ATOM 840 O O . LYS A 1 111 ? 7.637 25.984 3.141 1 91.19 111 LYS A O 1
ATOM 845 N N . VAL A 1 112 ? 7.484 27.078 5.027 1 92.88 112 VAL A N 1
ATOM 846 C CA . VAL A 1 112 ? 6.355 26.281 5.504 1 92.88 112 VAL A CA 1
ATOM 847 C C . VAL A 1 112 ? 5.176 26.453 4.547 1 92.88 112 VAL A C 1
ATOM 849 O O . VAL A 1 112 ? 4.465 25.484 4.262 1 92.88 112 VAL A O 1
ATOM 852 N N . ARG A 1 113 ? 5 27.656 4.012 1 93.62 113 ARG A N 1
ATOM 853 C CA . ARG A 1 113 ? 3.945 27.906 3.037 1 93.62 113 ARG A CA 1
ATOM 854 C C . ARG A 1 113 ? 4.172 27.094 1.764 1 93.62 113 ARG A C 1
ATOM 856 O O . ARG A 1 113 ? 3.225 26.562 1.184 1 93.62 113 ARG A O 1
ATOM 863 N N . GLU A 1 114 ? 5.383 27.047 1.386 1 89.94 114 GLU A N 1
ATOM 864 C CA . GLU A 1 114 ? 5.707 26.234 0.213 1 89.94 114 GLU A CA 1
ATOM 865 C C . GLU A 1 114 ? 5.383 24.766 0.447 1 89.94 114 GLU A C 1
ATOM 867 O O . GLU A 1 114 ? 4.84 24.094 -0.437 1 89.94 114 GLU A O 1
ATOM 872 N N . ILE A 1 115 ? 5.762 24.297 1.526 1 89.88 115 ILE A N 1
ATOM 873 C CA . ILE A 1 115 ? 5.508 22.906 1.903 1 89.88 115 ILE A CA 1
ATOM 874 C C . ILE A 1 115 ? 4.004 22.672 1.978 1 89.88 115 ILE A C 1
ATOM 876 O O . ILE A 1 115 ? 3.508 21.656 1.467 1 89.88 115 ILE A O 1
ATOM 880 N N . ARG A 1 116 ? 3.285 23.578 2.596 1 91.94 116 ARG A N 1
ATOM 881 C CA . ARG A 1 116 ? 1.828 23.516 2.662 1 91.94 116 ARG A CA 1
ATOM 882 C C . ARG A 1 116 ? 1.222 23.375 1.269 1 91.94 116 ARG A C 1
ATOM 884 O O . ARG A 1 116 ? 0.363 22.516 1.04 1 91.94 116 ARG A O 1
ATOM 891 N N . ASP A 1 117 ? 1.648 24.219 0.394 1 91.25 117 ASP A N 1
ATOM 892 C CA . ASP A 1 117 ? 1.099 24.234 -0.958 1 91.25 117 ASP A CA 1
ATOM 893 C C . ASP A 1 117 ? 1.374 22.906 -1.675 1 91.25 117 ASP A C 1
ATOM 895 O O . ASP A 1 117 ? 0.523 22.406 -2.412 1 91.25 117 ASP A O 1
ATOM 899 N N . GLU A 1 118 ? 2.535 22.406 -1.454 1 85.75 118 GLU A N 1
ATOM 900 C CA . GLU A 1 118 ? 2.861 21.109 -2.029 1 85.75 118 GLU A CA 1
ATOM 901 C C . GLU A 1 118 ? 1.955 20.016 -1.472 1 85.75 118 GLU A C 1
ATOM 903 O O . GLU A 1 118 ? 1.46 19.172 -2.221 1 85.75 118 GLU A O 1
ATOM 908 N N . ILE A 1 119 ? 1.749 19.953 -0.189 1 90.5 119 ILE A N 1
ATOM 909 C CA . ILE A 1 119 ? 0.894 18.969 0.471 1 90.5 119 ILE A CA 1
ATOM 910 C C . ILE A 1 119 ? -0.53 19.078 -0.071 1 90.5 119 ILE A C 1
ATOM 912 O O . ILE A 1 119 ? -1.171 18.062 -0.356 1 90.5 119 ILE A O 1
ATOM 916 N N . GLU A 1 120 ? -0.985 20.312 -0.21 1 90.12 120 GLU A N 1
ATOM 917 C CA . GLU A 1 120 ? -2.33 20.516 -0.743 1 90.12 120 GLU A CA 1
ATOM 918 C C . GLU A 1 120 ? -2.473 19.875 -2.125 1 90.12 120 GLU A C 1
ATOM 920 O O . GLU A 1 120 ? -3.445 19.172 -2.395 1 90.12 120 GLU A O 1
ATOM 925 N N . ARG A 1 121 ? -1.568 20.172 -2.971 1 84.81 121 ARG A N 1
ATOM 926 C CA . ARG A 1 121 ? -1.6 19.641 -4.328 1 84.81 121 ARG A CA 1
ATOM 927 C C . ARG A 1 121 ? -1.666 18.109 -4.309 1 84.81 121 ARG A C 1
ATOM 929 O O . ARG A 1 121 ? -2.49 17.516 -5.004 1 84.81 121 ARG A O 1
ATOM 936 N N . ARG A 1 122 ? -0.885 17.516 -3.531 1 80.81 122 ARG A N 1
ATOM 937 C CA . ARG A 1 122 ? -0.809 16.062 -3.482 1 80.81 122 ARG A CA 1
ATOM 938 C C . ARG A 1 122 ? -2.074 15.469 -2.875 1 80.81 122 ARG A C 1
ATOM 940 O O . ARG A 1 122 ? -2.564 14.438 -3.338 1 80.81 122 ARG A O 1
ATOM 947 N N . VAL A 1 123 ? -2.525 16.078 -1.843 1 87.12 123 VAL A N 1
ATOM 948 C CA . VAL A 1 123 ? -3.742 15.617 -1.187 1 87.12 123 VAL A CA 1
ATOM 949 C C . VAL A 1 123 ? -4.914 15.688 -2.164 1 87.12 123 VAL A C 1
ATOM 951 O O . VAL A 1 123 ? -5.727 14.758 -2.23 1 87.12 123 VAL A O 1
ATOM 954 N N . LYS A 1 124 ? -5.047 16.766 -2.893 1 84.69 124 LYS A N 1
ATOM 955 C CA . LYS A 1 124 ? -6.121 16.906 -3.869 1 84.69 124 LYS A CA 1
ATOM 956 C C . LYS A 1 124 ? -6.027 15.828 -4.949 1 84.69 124 LYS A C 1
ATOM 958 O O . LYS A 1 124 ? -7.039 15.25 -5.352 1 84.69 124 LYS A O 1
ATOM 963 N N . GLU A 1 125 ? -4.836 15.594 -5.418 1 75.25 125 GLU A N 1
ATOM 964 C CA . GLU A 1 125 ? -4.625 14.523 -6.391 1 75.25 125 GLU A CA 1
ATOM 965 C C . GLU A 1 125 ? -5.055 13.172 -5.832 1 75.25 125 GLU A C 1
ATOM 967 O O . GLU A 1 125 ? -5.703 12.383 -6.523 1 75.25 125 GLU A O 1
ATOM 972 N N . LEU A 1 126 ? -4.648 12.922 -4.586 1 75.81 126 LEU A N 1
ATOM 973 C CA . LEU A 1 126 ? -5.039 11.68 -3.922 1 75.81 126 LEU A CA 1
ATOM 974 C C . LEU A 1 126 ? -6.559 11.57 -3.826 1 75.81 126 LEU A C 1
ATOM 976 O O . LEU A 1 126 ? -7.133 10.531 -4.148 1 75.81 126 LEU A O 1
ATOM 980 N N . ALA A 1 127 ? -7.191 12.648 -3.395 1 79.94 127 ALA A N 1
ATOM 981 C CA . ALA A 1 127 ? -8.641 12.664 -3.234 1 79.94 127 ALA A CA 1
ATOM 982 C C . ALA A 1 127 ? -9.344 12.398 -4.562 1 79.94 127 ALA A C 1
ATOM 984 O O . ALA A 1 127 ? -10.352 11.695 -4.613 1 79.94 127 ALA A O 1
ATOM 985 N N . GLU A 1 128 ? -8.812 12.922 -5.637 1 73.88 128 GLU A N 1
ATOM 986 C CA . GLU A 1 128 ? -9.383 12.734 -6.969 1 73.88 128 GLU A CA 1
ATOM 987 C C . GLU A 1 128 ? -9.289 11.281 -7.406 1 73.88 128 GLU A C 1
ATOM 989 O O . GLU A 1 128 ? -10.164 10.781 -8.117 1 73.88 128 GLU A O 1
ATOM 994 N N . ASN A 1 129 ? -8.25 10.672 -6.926 1 66.5 129 ASN A N 1
ATOM 995 C CA . ASN A 1 129 ? -8.023 9.289 -7.324 1 66.5 129 ASN A CA 1
ATOM 996 C C . ASN A 1 129 ? -8.852 8.32 -6.488 1 66.5 129 ASN A C 1
ATOM 998 O O . ASN A 1 129 ? -8.969 7.137 -6.824 1 66.5 129 ASN A O 1
ATOM 1002 N N . LEU A 1 130 ? -9.273 8.75 -5.344 1 66.31 130 LEU A N 1
ATOM 1003 C CA . LEU A 1 130 ? -10.133 7.926 -4.496 1 66.31 130 LEU A CA 1
ATOM 1004 C C . LEU A 1 130 ? -11.586 8.039 -4.93 1 66.31 130 LEU A C 1
ATOM 1006 O O . LEU A 1 130 ? -12.414 7.199 -4.559 1 66.31 130 LEU A O 1
ATOM 1010 N N . LYS A 1 131 ? -11.969 9.07 -5.672 1 58.44 131 LYS A N 1
ATOM 1011 C CA . LYS A 1 131 ? -13.32 9.234 -6.195 1 58.44 131 LYS A CA 1
ATOM 1012 C C . LYS A 1 131 ? -13.625 8.195 -7.277 1 58.44 131 LYS A C 1
ATOM 1014 O O . LYS A 1 131 ? -14.727 7.648 -7.332 1 58.44 131 LYS A O 1
ATOM 1019 N N . MET B 1 1 ? -17.469 4.824 6.555 1 79.94 1 MET B N 1
ATOM 1020 C CA . MET B 1 1 ? -16.516 5.871 6.203 1 79.94 1 MET B CA 1
ATOM 1021 C C . MET B 1 1 ? -15.125 5.285 5.992 1 79.94 1 MET B C 1
ATOM 1023 O O . MET B 1 1 ? -14.664 4.469 6.789 1 79.94 1 MET B O 1
ATOM 1027 N N . LYS B 1 2 ? -14.445 5.52 4.91 1 80.81 2 LYS B N 1
ATOM 1028 C CA . LYS B 1 2 ? -13.102 5.043 4.594 1 80.81 2 LYS B CA 1
ATOM 1029 C C . LYS B 1 2 ? -12.039 6.008 5.113 1 80.81 2 LYS B C 1
ATOM 1031 O O . LYS B 1 2 ? -12.211 7.223 5.031 1 80.81 2 LYS B O 1
ATOM 1036 N N . VAL B 1 3 ? -10.984 5.414 5.707 1 86.38 3 VAL B N 1
ATOM 1037 C CA . VAL B 1 3 ? -10.016 6.258 6.391 1 86.38 3 VAL B CA 1
ATOM 1038 C C . VAL B 1 3 ? -8.695 6.254 5.621 1 86.38 3 VAL B C 1
ATOM 1040 O O . VAL B 1 3 ? -8.203 5.195 5.227 1 86.38 3 VAL B O 1
ATOM 1043 N N . VAL B 1 4 ? -8.211 7.492 5.391 1 83.88 4 VAL B N 1
ATOM 1044 C CA . VAL B 1 4 ? -6.855 7.664 4.879 1 83.88 4 VAL B CA 1
ATOM 1045 C C . VAL B 1 4 ? -5.922 8.086 6.016 1 83.88 4 VAL B C 1
ATOM 1047 O O . VAL B 1 4 ? -6.242 8.992 6.789 1 83.88 4 VAL B O 1
ATOM 1050 N N . LEU B 1 5 ? -4.766 7.406 6.098 1 86.75 5 LEU B N 1
ATOM 1051 C CA . LEU B 1 5 ? -3.816 7.648 7.176 1 86.75 5 LEU B CA 1
ATOM 1052 C C . LEU B 1 5 ? -2.559 8.328 6.648 1 86.75 5 LEU B C 1
ATOM 1054 O O . LEU B 1 5 ? -1.885 7.797 5.762 1 86.75 5 LEU B O 1
ATOM 1058 N N . PHE B 1 6 ? -2.318 9.57 7.148 1 87.06 6 PHE B N 1
ATOM 1059 C CA . PHE B 1 6 ? -1.079 10.273 6.84 1 87.06 6 PHE B CA 1
ATOM 1060 C C . PHE B 1 6 ? -0.064 10.102 7.965 1 87.06 6 PHE B C 1
ATOM 1062 O O . PHE B 1 6 ? -0.348 10.43 9.117 1 87.06 6 PHE B O 1
ATOM 1069 N N . VAL B 1 7 ? 1.138 9.617 7.555 1 84.19 7 VAL B N 1
ATOM 1070 C CA . VAL B 1 7 ? 2.098 9.25 8.586 1 84.19 7 VAL B CA 1
ATOM 1071 C C . VAL B 1 7 ? 3.412 9.992 8.367 1 84.19 7 VAL B C 1
ATOM 1073 O O . VAL B 1 7 ? 3.873 10.125 7.227 1 84.19 7 VAL B O 1
ATOM 1076 N N . CYS B 1 8 ? 3.881 10.594 9.422 1 83.06 8 CYS B N 1
ATOM 1077 C CA . CYS B 1 8 ? 5.234 11.141 9.469 1 83.06 8 CYS B CA 1
ATOM 1078 C C . CYS B 1 8 ? 5.914 10.805 10.789 1 83.06 8 CYS B C 1
ATOM 1080 O O . CYS B 1 8 ? 5.418 9.969 11.555 1 83.06 8 CYS B O 1
ATOM 1082 N N . VAL B 1 9 ? 7.086 11.328 11.008 1 80.94 9 VAL B N 1
ATOM 1083 C CA . VAL B 1 9 ? 7.855 10.945 12.188 1 80.94 9 VAL B CA 1
ATOM 1084 C C . VAL B 1 9 ? 7.281 11.648 13.422 1 80.94 9 VAL B C 1
ATOM 1086 O O . VAL B 1 9 ? 6.816 10.992 14.352 1 80.94 9 VAL B O 1
ATOM 1089 N N . GLU B 1 10 ? 7.145 12.938 13.43 1 87.69 10 GLU B N 1
ATOM 1090 C CA . GLU B 1 10 ? 6.809 13.695 14.633 1 87.69 10 GLU B CA 1
ATOM 1091 C C . GLU B 1 10 ? 5.312 13.984 14.703 1 87.69 10 GLU B C 1
ATOM 1093 O O . GLU B 1 10 ? 4.793 14.344 15.766 1 87.69 10 GLU B O 1
ATOM 1098 N N . ASN B 1 11 ? 4.605 13.82 13.469 1 93 11 ASN B N 1
ATOM 1099 C CA . ASN B 1 11 ? 3.188 14.164 13.414 1 93 11 ASN B CA 1
ATOM 1100 C C . ASN B 1 11 ? 2.928 15.562 13.969 1 93 11 ASN B C 1
ATOM 1102 O O . ASN B 1 11 ? 2.027 15.758 14.789 1 93 11 ASN B O 1
ATOM 1106 N N . ALA B 1 12 ? 3.654 16.531 13.461 1 93.25 12 ALA B N 1
ATOM 1107 C CA . ALA B 1 12 ? 3.549 17.891 13.984 1 93.25 12 ALA B CA 1
ATOM 1108 C C . ALA B 1 12 ? 3.281 18.891 12.859 1 93.25 12 ALA B C 1
ATOM 1110 O O . ALA B 1 12 ? 2.777 19.984 13.094 1 93.25 12 ALA B O 1
ATOM 1111 N N . GLY B 1 13 ? 3.635 18.516 11.617 1 92.5 13 GLY B N 1
ATOM 1112 C CA . GLY B 1 13 ? 3.529 19.469 10.523 1 92.5 13 GLY B CA 1
ATOM 1113 C C . GLY B 1 13 ? 2.939 18.875 9.258 1 92.5 13 GLY B C 1
ATOM 1114 O O . GLY B 1 13 ? 1.733 18.984 9.023 1 92.5 13 GLY B O 1
ATOM 1115 N N . ARG B 1 14 ? 3.783 18.094 8.469 1 89.88 14 ARG B N 1
ATOM 1116 C CA . ARG B 1 14 ? 3.404 17.578 7.16 1 89.88 14 ARG B CA 1
ATOM 1117 C C . ARG B 1 14 ? 2.148 16.719 7.254 1 89.88 14 ARG B C 1
ATOM 1119 O O . ARG B 1 14 ? 1.183 16.938 6.523 1 89.88 14 ARG B O 1
ATOM 1126 N N . SER B 1 15 ? 2.191 15.805 8.188 1 91.19 15 SER B N 1
ATOM 1127 C CA . SER B 1 15 ? 1.061 14.891 8.281 1 91.19 15 SER B CA 1
ATOM 1128 C C . SER B 1 15 ? -0.184 15.594 8.812 1 91.19 15 SER B C 1
ATOM 1130 O O . SER B 1 15 ? -1.302 15.289 8.391 1 91.19 15 SER B O 1
ATOM 1132 N N . GLN B 1 16 ? -0.027 16.547 9.695 1 94.75 16 GLN B N 1
ATOM 1133 C CA . GLN B 1 16 ? -1.145 17.328 10.211 1 94.75 16 GLN B CA 1
ATOM 1134 C C . GLN B 1 16 ? -1.779 18.172 9.117 1 94.75 16 GLN B C 1
ATOM 1136 O O . GLN B 1 16 ? -3.006 18.25 9.016 1 94.75 16 GLN B O 1
ATOM 1141 N N . MET B 1 17 ? -0.918 18.797 8.344 1 93.88 17 MET B N 1
ATOM 1142 C CA . MET B 1 17 ? -1.434 19.609 7.242 1 93.88 17 MET B CA 1
ATOM 1143 C C . MET B 1 17 ? -2.166 18.75 6.223 1 93.88 17 MET B C 1
ATOM 1145 O O . MET B 1 17 ? -3.229 19.125 5.727 1 93.88 17 MET B O 1
ATOM 1149 N N . ALA B 1 18 ? -1.595 17.594 5.977 1 92.12 18 ALA B N 1
ATOM 1150 C CA . ALA B 1 18 ? -2.229 16.672 5.039 1 92.12 18 ALA B CA 1
ATOM 1151 C C . ALA B 1 18 ? -3.607 16.25 5.535 1 92.12 18 ALA B C 1
ATOM 1153 O O . ALA B 1 18 ? -4.57 16.234 4.766 1 92.12 18 ALA B O 1
ATOM 1154 N N . GLU B 1 19 ? -3.689 15.852 6.793 1 95.31 19 GLU B N 1
ATOM 1155 C CA . GLU B 1 19 ? -4.977 15.516 7.391 1 95.31 19 GLU B CA 1
ATOM 1156 C C . GLU B 1 19 ? -5.977 16.656 7.223 1 95.31 19 GLU B C 1
ATOM 1158 O O . GLU B 1 19 ? -7.117 16.438 6.805 1 95.31 19 GLU B O 1
ATOM 1163 N N . GLY B 1 20 ? -5.555 17.828 7.531 1 95.25 20 GLY B N 1
ATOM 1164 C CA . GLY B 1 20 ? -6.422 18.984 7.391 1 95.25 20 GLY B CA 1
ATOM 1165 C C . GLY B 1 20 ? -6.922 19.188 5.973 1 95.25 20 GLY B C 1
ATOM 1166 O O . GLY B 1 20 ? -8.125 19.359 5.75 1 95.25 20 GLY B O 1
ATOM 1167 N N . PHE B 1 21 ? -5.988 19.188 5.012 1 92.12 21 PHE B N 1
ATOM 1168 C CA . PHE B 1 21 ? -6.355 19.391 3.615 1 92.12 21 PHE B CA 1
ATOM 1169 C C . PHE B 1 21 ? -7.293 18.281 3.139 1 92.12 21 PHE B C 1
ATOM 1171 O O . PHE B 1 21 ? -8.281 18.562 2.451 1 92.12 21 PHE B O 1
ATOM 1178 N N . PHE B 1 22 ? -6.965 17.078 3.447 1 92.38 22 PHE B N 1
ATOM 1179 C CA . PHE B 1 22 ? -7.773 15.953 2.965 1 92.38 22 PHE B CA 1
ATOM 1180 C C . PHE B 1 22 ? -9.203 16.062 3.49 1 92.38 22 PHE B C 1
ATOM 1182 O O . PHE B 1 22 ? -10.164 15.891 2.732 1 92.38 22 PHE B O 1
ATOM 1189 N N . ASN B 1 23 ? -9.32 16.344 4.734 1 95.06 23 ASN B N 1
ATOM 1190 C CA . ASN B 1 23 ? -10.648 16.375 5.34 1 95.06 23 ASN B CA 1
ATOM 1191 C C . ASN B 1 23 ? -11.477 17.531 4.793 1 95.06 23 ASN B C 1
ATOM 1193 O O . ASN B 1 23 ? -12.711 17.469 4.773 1 95.06 23 ASN B O 1
ATOM 1197 N N . LYS B 1 24 ? -10.781 18.547 4.355 1 92.25 24 LYS B N 1
ATOM 1198 C CA . LYS B 1 24 ? -11.477 19.656 3.717 1 92.25 24 LYS B CA 1
ATOM 1199 C C . LYS B 1 24 ? -11.969 19.281 2.322 1 92.25 24 LYS B C 1
ATOM 1201 O O . LYS B 1 24 ? -13.031 19.719 1.889 1 92.25 24 LYS B O 1
ATOM 1206 N N . HIS B 1 25 ? -11.234 18.391 1.628 1 86.94 25 HIS B N 1
ATOM 1207 C CA . HIS B 1 25 ? -11.516 18.094 0.227 1 86.94 25 HIS B CA 1
ATOM 1208 C C . HIS B 1 25 ? -11.961 16.656 0.05 1 86.94 25 HIS B C 1
ATOM 1210 O O . HIS B 1 25 ? -12.055 16.156 -1.077 1 86.94 25 HIS B O 1
ATOM 1216 N N . ALA B 1 26 ? -12.234 16.016 1.102 1 86.19 26 ALA B N 1
ATOM 1217 C CA . ALA B 1 26 ? -12.492 14.57 1.075 1 86.19 26 ALA B CA 1
ATOM 1218 C C . ALA B 1 26 ? -13.75 14.258 0.261 1 86.19 26 ALA B C 1
ATOM 1220 O O . ALA B 1 26 ? -14.758 14.945 0.377 1 86.19 26 ALA B O 1
ATOM 1221 N N . PRO B 1 27 ? -13.664 13.305 -0.649 1 83.75 27 PRO B N 1
ATOM 1222 C CA . PRO B 1 27 ? -14.906 12.82 -1.251 1 83.75 27 PRO B CA 1
ATOM 1223 C C . PRO B 1 27 ? -15.852 12.188 -0.23 1 83.75 27 PRO B C 1
ATOM 1225 O O . PRO B 1 27 ? -15.422 11.828 0.872 1 83.75 27 PRO B O 1
ATOM 1228 N N . PRO B 1 28 ? -17.156 12.141 -0.587 1 88.56 28 PRO B N 1
ATOM 1229 C CA . PRO B 1 28 ? -18.094 11.516 0.343 1 88.56 28 PRO B CA 1
ATOM 1230 C C . PRO B 1 28 ? -17.656 10.109 0.767 1 88.56 28 PRO B C 1
ATOM 1232 O O . PRO B 1 28 ? -17.203 9.328 -0.066 1 88.56 28 PRO B O 1
ATOM 1235 N N . GLY B 1 29 ? -17.75 9.93 2.055 1 89.25 29 GLY B N 1
ATOM 1236 C CA . GLY B 1 29 ? -17.469 8.602 2.568 1 89.25 29 GLY B CA 1
ATOM 1237 C C . GLY B 1 29 ? -16.016 8.422 2.998 1 89.25 29 GLY B C 1
ATOM 1238 O O . GLY B 1 29 ? -15.633 7.359 3.488 1 89.25 29 GLY B O 1
ATOM 1239 N N . TYR B 1 30 ? -15.156 9.484 2.879 1 88.06 30 TYR B N 1
ATOM 1240 C CA . TYR B 1 30 ? -13.758 9.391 3.258 1 88.06 30 TYR B CA 1
ATOM 1241 C C . TYR B 1 30 ? -13.422 10.391 4.355 1 88.06 30 TYR B C 1
ATOM 1243 O O . TYR B 1 30 ? -14.023 11.461 4.434 1 88.06 30 TYR B O 1
ATOM 1251 N N . ARG B 1 31 ? -12.492 10.039 5.184 1 94.06 31 ARG B N 1
ATOM 1252 C CA . ARG B 1 31 ? -11.852 10.961 6.121 1 94.06 31 ARG B CA 1
ATOM 1253 C C . ARG B 1 31 ? -10.383 10.602 6.32 1 94.06 31 ARG B C 1
ATOM 1255 O O . ARG B 1 31 ? -9.969 9.477 6.039 1 94.06 31 ARG B O 1
ATOM 1262 N N . ALA B 1 32 ? -9.641 11.578 6.801 1 93.88 32 ALA B N 1
ATOM 1263 C CA . ALA B 1 32 ? -8.227 11.32 7.059 1 93.88 32 ALA B CA 1
ATOM 1264 C C . ALA B 1 32 ? -7.898 11.469 8.539 1 93.88 32 ALA B C 1
ATOM 1266 O O . ALA B 1 32 ? -8.57 12.211 9.258 1 93.88 32 ALA B O 1
ATOM 1267 N N . VAL B 1 33 ? -6.953 10.68 8.984 1 94.44 33 VAL B N 1
ATOM 1268 C CA . VAL B 1 33 ? -6.277 10.844 10.266 1 94.44 33 VAL B CA 1
ATOM 1269 C C . VAL B 1 33 ? -4.766 10.844 10.062 1 94.44 33 VAL B C 1
ATOM 1271 O O . VAL B 1 33 ? -4.273 10.375 9.039 1 94.44 33 VAL B O 1
ATOM 1274 N N . SER B 1 34 ? -4.086 11.523 10.961 1 92.88 34 SER B N 1
ATOM 1275 C CA . SER B 1 34 ? -2.631 11.516 10.891 1 92.88 34 SER B CA 1
ATOM 1276 C C . SER B 1 34 ? -2.018 10.977 12.172 1 92.88 34 SER B C 1
ATOM 1278 O O . SER B 1 34 ? -2.676 10.945 13.219 1 92.88 34 SER B O 1
ATOM 1280 N N . ALA B 1 35 ? -0.79 10.445 12.008 1 90.94 35 ALA B N 1
ATOM 1281 C CA . ALA B 1 35 ? -0.035 9.914 13.141 1 90.94 35 ALA B CA 1
ATOM 1282 C C . ALA B 1 35 ? 1.463 9.906 12.852 1 90.94 35 ALA B C 1
ATOM 1284 O O . ALA B 1 35 ? 1.878 10.102 11.703 1 90.94 35 ALA B O 1
ATOM 1285 N N . GLY B 1 36 ? 2.18 9.758 13.961 1 85.88 36 GLY B N 1
ATOM 1286 C CA . GLY B 1 36 ? 3.627 9.68 13.828 1 85.88 36 GLY B CA 1
ATOM 1287 C C . GLY B 1 36 ? 4.23 8.516 14.594 1 85.88 36 GLY B C 1
ATOM 1288 O O . GLY B 1 36 ? 3.594 7.953 15.484 1 85.88 36 GLY B O 1
ATOM 1289 N N . THR B 1 37 ? 5.5 8.164 14.188 1 80.94 37 THR B N 1
ATOM 1290 C CA . THR B 1 37 ? 6.211 7.098 14.883 1 80.94 37 THR B CA 1
ATOM 1291 C C . THR B 1 37 ? 6.879 7.625 16.156 1 80.94 37 THR B C 1
ATOM 1293 O O . THR B 1 37 ? 7.121 6.871 17.094 1 80.94 37 THR B O 1
ATOM 1296 N N . LYS B 1 38 ? 7.242 8.891 16.234 1 85.69 38 LYS B N 1
ATOM 1297 C CA . LYS B 1 38 ? 7.805 9.625 17.359 1 85.69 38 LYS B CA 1
ATOM 1298 C C . LYS B 1 38 ? 7.168 11.008 17.5 1 85.69 38 LYS B C 1
ATOM 1300 O O . LYS B 1 38 ? 7.844 12.023 17.328 1 85.69 38 LYS B O 1
ATOM 1305 N N . PRO B 1 39 ? 5.93 11 17.953 1 92.31 39 PRO B N 1
ATOM 1306 C CA . PRO B 1 39 ? 5.184 12.266 17.969 1 92.31 39 PRO B CA 1
ATOM 1307 C C . PRO B 1 39 ? 5.883 13.352 18.781 1 92.31 39 PRO B C 1
ATOM 1309 O O . PRO B 1 39 ? 6.484 13.062 19.812 1 92.31 39 PRO B O 1
ATOM 1312 N N . ALA B 1 40 ? 5.758 14.602 18.297 1 91.94 40 ALA B N 1
ATOM 1313 C CA . ALA B 1 40 ? 6.398 15.75 18.922 1 91.94 40 ALA B CA 1
ATOM 1314 C C . ALA B 1 40 ? 5.629 16.203 20.172 1 91.94 40 ALA B C 1
ATOM 1316 O O . ALA B 1 40 ? 6.156 16.938 21 1 91.94 40 ALA B O 1
ATOM 1317 N N . GLY B 1 41 ? 4.398 15.773 20.266 1 94.19 41 GLY B N 1
ATOM 1318 C CA . GLY B 1 41 ? 3.568 16.172 21.391 1 94.19 41 GLY B CA 1
ATOM 1319 C C . GLY B 1 41 ? 2.824 17.469 21.156 1 94.19 41 GLY B C 1
ATOM 1320 O O . GLY B 1 41 ? 1.989 17.875 21.969 1 94.19 41 GLY B O 1
ATOM 1321 N N . GLN B 1 42 ? 3.162 18.156 20.094 1 94.62 42 GLN B N 1
ATOM 1322 C CA . GLN B 1 42 ? 2.486 19.391 19.703 1 94.62 42 GLN B CA 1
ATOM 1323 C C . GLN B 1 42 ? 2.508 19.578 18.203 1 94.62 42 GLN B C 1
ATOM 1325 O O . GLN B 1 42 ? 3.375 19.047 17.5 1 94.62 42 GLN B O 1
ATOM 1330 N N . ILE B 1 43 ? 1.575 20.406 17.797 1 95.44 43 ILE B N 1
ATOM 1331 C CA . ILE B 1 43 ? 1.542 20.781 16.391 1 95.44 43 ILE B CA 1
ATOM 1332 C C . ILE B 1 43 ? 2.482 21.953 16.141 1 95.44 43 ILE B C 1
ATOM 1334 O O . ILE B 1 43 ? 2.584 22.859 16.969 1 95.44 43 ILE B O 1
ATOM 1338 N N . ASN B 1 44 ? 3.17 21.875 15.031 1 94.31 44 ASN B N 1
ATOM 1339 C CA . ASN B 1 44 ? 4.012 22.984 14.617 1 94.31 44 ASN B CA 1
ATOM 1340 C C . ASN B 1 44 ? 3.205 24.281 14.461 1 94.31 44 ASN B C 1
ATOM 1342 O O . ASN B 1 44 ? 2.305 24.344 13.625 1 94.31 44 ASN B O 1
ATOM 1346 N N . PRO B 1 45 ? 3.525 25.234 15.219 1 96.69 45 PRO B N 1
ATOM 1347 C CA . PRO B 1 45 ? 2.734 26.469 15.172 1 96.69 45 PRO B CA 1
ATOM 1348 C C . PRO B 1 45 ? 2.768 27.141 13.797 1 96.69 45 PRO B C 1
ATOM 1350 O O . PRO B 1 45 ? 1.795 27.781 13.391 1 96.69 45 PRO B O 1
ATOM 1353 N N . LEU B 1 46 ? 3.834 27 13.141 1 95.81 46 LEU B N 1
ATOM 1354 C CA . LEU B 1 46 ? 3.912 27.609 11.812 1 95.81 46 LEU B CA 1
ATOM 1355 C C . LEU B 1 46 ? 3.039 26.859 10.82 1 95.81 46 LEU B C 1
ATOM 1357 O O . LEU B 1 46 ? 2.516 27.453 9.875 1 95.81 46 LEU B O 1
ATOM 1361 N N . ALA B 1 47 ? 2.949 25.594 11.047 1 94.81 47 ALA B N 1
ATOM 1362 C CA . ALA B 1 47 ? 1.996 24.844 10.234 1 94.81 47 ALA B CA 1
ATOM 1363 C C . ALA B 1 47 ? 0.57 25.328 10.469 1 94.81 47 ALA B C 1
ATOM 1365 O O . ALA B 1 47 ? -0.198 25.516 9.523 1 94.81 47 ALA B O 1
ATOM 1366 N N . VAL B 1 48 ? 0.227 25.531 11.734 1 97.38 48 VAL B N 1
ATOM 1367 C CA . VAL B 1 48 ? -1.094 26.031 12.094 1 97.38 48 VAL B CA 1
ATOM 1368 C C . VAL B 1 48 ? -1.335 27.375 11.414 1 97.38 48 VAL B C 1
ATOM 1370 O O . VAL B 1 48 ? -2.385 27.578 10.797 1 97.38 48 VAL B O 1
ATOM 1373 N N . GLN B 1 49 ? -0.376 28.188 11.508 1 97.38 49 GLN B N 1
ATOM 1374 C CA . GLN B 1 49 ? -0.486 29.516 10.914 1 97.38 49 GLN B CA 1
ATOM 1375 C C . GLN B 1 49 ? -0.669 29.422 9.398 1 97.38 49 GLN B C 1
ATOM 1377 O O . GLN B 1 49 ? -1.562 30.062 8.836 1 97.38 49 GLN B O 1
ATOM 1382 N N . ALA B 1 50 ? 0.138 28.703 8.789 1 95.31 50 ALA B N 1
ATOM 1383 C CA . ALA B 1 50 ? 0.093 28.578 7.332 1 95.31 50 ALA B CA 1
ATOM 1384 C C . ALA B 1 50 ? -1.26 28.047 6.871 1 95.31 50 ALA B C 1
ATOM 1386 O O . ALA B 1 50 ? -1.818 28.516 5.879 1 95.31 50 ALA B O 1
ATOM 1387 N N . MET B 1 51 ? -1.714 27.094 7.531 1 96.25 51 MET B N 1
ATOM 1388 C CA . MET B 1 51 ? -2.988 26.484 7.164 1 96.25 51 MET B CA 1
ATOM 1389 C C . MET B 1 51 ? -4.141 27.469 7.375 1 96.25 51 MET B C 1
ATOM 1391 O O . MET B 1 51 ? -5.051 27.547 6.551 1 96.25 51 MET B O 1
ATOM 1395 N N . LYS B 1 52 ? -4.09 28.188 8.445 1 97.06 52 LYS B N 1
ATOM 1396 C CA . LYS B 1 52 ? -5.125 29.172 8.711 1 97.06 52 LYS B CA 1
ATOM 1397 C C . LYS B 1 52 ? -5.223 30.188 7.578 1 97.06 52 LYS B C 1
ATOM 1399 O O . LYS B 1 52 ? -6.316 30.656 7.25 1 97.06 52 LYS B O 1
ATOM 1404 N N . GLU B 1 53 ? -4.145 30.469 6.988 1 96.56 53 GLU B N 1
ATOM 1405 C CA . GLU B 1 53 ? -4.098 31.438 5.906 1 96.56 53 GLU B CA 1
ATOM 1406 C C . GLU B 1 53 ? -4.957 31 4.723 1 96.56 53 GLU B C 1
ATOM 1408 O O . GLU B 1 53 ? -5.391 31.812 3.918 1 96.56 53 GLU B O 1
ATOM 1413 N N . VAL B 1 54 ? -5.199 29.734 4.676 1 93.94 54 VAL B N 1
ATOM 1414 C CA . VAL B 1 54 ? -5.984 29.234 3.549 1 93.94 54 VAL B CA 1
ATOM 1415 C C . VAL B 1 54 ? -7.34 28.734 4.043 1 93.94 54 VAL B C 1
ATOM 1417 O O . VAL B 1 54 ? -8.016 27.969 3.352 1 93.94 54 VAL B O 1
ATOM 1420 N N . GLY B 1 55 ? -7.648 29.031 5.25 1 95.19 55 GLY B N 1
ATOM 1421 C CA . GLY B 1 55 ? -8.984 28.797 5.766 1 95.19 55 GLY B CA 1
ATOM 1422 C C . GLY B 1 55 ? -9.148 27.453 6.449 1 95.19 55 GLY B C 1
ATOM 1423 O O . GLY B 1 55 ? -10.266 27 6.688 1 95.19 55 GLY B O 1
ATOM 1424 N N . ILE B 1 56 ? -8.125 26.812 6.727 1 95.31 56 ILE B N 1
ATOM 1425 C CA . ILE B 1 56 ? -8.195 25.516 7.387 1 95.31 56 ILE B CA 1
ATOM 1426 C C . ILE B 1 56 ? -7.559 25.609 8.773 1 95.31 56 ILE B C 1
ATOM 1428 O O . ILE B 1 56 ? -6.367 25.906 8.891 1 95.31 56 ILE B O 1
ATOM 1432 N N . ASP B 1 57 ? -8.352 25.406 9.734 1 97.31 57 ASP B N 1
ATOM 1433 C CA . ASP B 1 57 ? -7.855 25.438 11.109 1 97.31 57 ASP B CA 1
ATOM 1434 C C . ASP B 1 57 ? -7.484 24.047 11.594 1 97.31 57 ASP B C 1
ATOM 1436 O O . ASP B 1 57 ? -8.359 23.203 11.812 1 97.31 57 ASP B O 1
ATOM 1440 N N . ILE B 1 58 ? -6.211 23.828 11.883 1 96.62 58 ILE B N 1
ATOM 1441 C CA . ILE B 1 58 ? -5.789 22.516 12.359 1 96.62 58 ILE B CA 1
ATOM 1442 C C . ILE B 1 58 ? -5.32 22.625 13.812 1 96.62 58 ILE B C 1
ATOM 1444 O O . ILE B 1 58 ? -4.625 21.734 14.305 1 96.62 58 ILE B O 1
ATOM 1448 N N . SER B 1 59 ? -5.586 23.703 14.422 1 96.5 59 SER B N 1
ATOM 1449 C CA . SER B 1 59 ? -5.109 23.938 15.781 1 96.5 59 SER B CA 1
ATOM 1450 C C . SER B 1 59 ? -5.723 22.938 16.766 1 96.5 59 SER B C 1
ATOM 1452 O O . SER B 1 59 ? -5.207 22.75 17.859 1 96.5 59 SER B O 1
ATOM 1454 N N . GLY B 1 60 ? -6.785 22.391 16.438 1 95.44 60 GLY B N 1
ATOM 1455 C CA . GLY B 1 60 ? -7.445 21.422 17.297 1 95.44 60 GLY B CA 1
ATOM 1456 C C . GLY B 1 60 ? -6.914 20.016 17.141 1 95.44 60 GLY B C 1
ATOM 1457 O O . GLY B 1 60 ? -7.27 19.109 17.906 1 95.44 60 GLY B O 1
ATOM 1458 N N . GLN B 1 61 ? -6.113 19.781 16.109 1 96 61 GLN B N 1
ATOM 1459 C CA . GLN B 1 61 ? -5.508 18.469 15.922 1 96 61 GLN B CA 1
ATOM 1460 C C . GLN B 1 61 ? -4.453 18.188 16.984 1 96 61 GLN B C 1
ATOM 1462 O O . GLN B 1 61 ? -4.047 19.094 17.719 1 96 61 GLN B O 1
ATOM 1467 N N . LYS B 1 62 ? -4.082 16.844 17.062 1 96 62 LYS B N 1
ATOM 1468 C CA . LYS B 1 62 ? -3.104 16.438 18.062 1 96 62 LYS B CA 1
ATOM 1469 C C . LYS B 1 62 ? -2.021 15.555 17.438 1 96 62 LYS B C 1
ATOM 1471 O O . LYS B 1 62 ? -2.305 14.75 16.562 1 96 62 LYS B O 1
ATOM 1476 N N . SER B 1 63 ? -0.804 15.828 17.969 1 96.12 63 SER B N 1
ATOM 1477 C CA . SER B 1 63 ? 0.298 14.93 17.641 1 96.12 63 SER B CA 1
ATOM 1478 C C . SER B 1 63 ? 0.156 13.602 18.375 1 96.12 63 SER B C 1
ATOM 1480 O O . SER B 1 63 ? 0.103 13.562 19.609 1 96.12 63 SER B O 1
ATOM 1482 N N . LYS B 1 64 ? 0.065 12.477 17.625 1 94.38 64 LYS B N 1
ATOM 1483 C CA . LYS B 1 64 ? -0.22 11.203 18.281 1 94.38 64 LYS B CA 1
ATOM 1484 C C . LYS B 1 64 ? 0.607 10.078 17.672 1 94.38 64 LYS B C 1
ATOM 1486 O O . LYS B 1 64 ? 1.048 10.172 16.516 1 94.38 64 LYS B O 1
ATOM 1491 N N . ILE B 1 65 ? 0.736 9.008 18.469 1 91.12 65 ILE B N 1
ATOM 1492 C CA . ILE B 1 65 ? 1.543 7.848 18.094 1 91.12 65 ILE B CA 1
ATOM 1493 C C . ILE B 1 65 ? 0.742 6.941 17.172 1 91.12 65 ILE B C 1
ATOM 1495 O O . ILE B 1 65 ? -0.455 6.73 17.375 1 91.12 65 ILE B O 1
ATOM 1499 N N . ILE B 1 66 ? 1.42 6.434 16.125 1 84.88 66 ILE B N 1
ATOM 1500 C CA . ILE B 1 66 ? 0.794 5.508 15.195 1 84.88 66 ILE B CA 1
ATOM 1501 C C . ILE B 1 66 ? 0.539 4.172 15.883 1 84.88 66 ILE B C 1
ATOM 1503 O O . ILE B 1 66 ? 1.36 3.709 16.672 1 84.88 66 ILE B O 1
ATOM 1507 N N . THR B 1 67 ? -0.566 3.619 15.672 1 81.38 67 THR B N 1
ATOM 1508 C CA . THR B 1 67 ? -0.883 2.309 16.219 1 81.38 67 THR B CA 1
ATOM 1509 C C . THR B 1 67 ? -1.231 1.321 15.117 1 81.38 67 THR B C 1
ATOM 1511 O O . THR B 1 67 ? -1.61 1.726 14.016 1 81.38 67 THR B O 1
ATOM 1514 N N . ASP B 1 68 ? -1.15 0.085 15.453 1 70.69 68 ASP B N 1
ATOM 1515 C CA . ASP B 1 68 ? -1.521 -0.967 14.516 1 70.69 68 ASP B CA 1
ATOM 1516 C C . ASP B 1 68 ? -2.986 -0.845 14.102 1 70.69 68 ASP B C 1
ATOM 1518 O O . ASP B 1 68 ? -3.338 -1.107 12.953 1 70.69 68 ASP B O 1
ATOM 1522 N N . ASP B 1 69 ? -3.789 -0.482 15.016 1 76.88 69 ASP B N 1
ATOM 1523 C CA . ASP B 1 69 ? -5.211 -0.328 14.727 1 76.88 69 ASP B CA 1
ATOM 1524 C C . ASP B 1 69 ? -5.441 0.758 13.68 1 76.88 69 ASP B C 1
ATOM 1526 O O . ASP B 1 69 ? -6.312 0.62 12.812 1 76.88 69 ASP B O 1
ATOM 1530 N N . MET B 1 70 ? -4.676 1.817 13.742 1 81.56 70 MET B N 1
ATOM 1531 C CA . MET B 1 70 ? -4.793 2.889 12.758 1 81.56 70 MET B CA 1
ATOM 1532 C C . MET B 1 70 ? -4.473 2.377 11.359 1 81.56 70 MET B C 1
ATOM 1534 O O . MET B 1 70 ? -5.141 2.748 10.391 1 81.56 70 MET B O 1
ATOM 1538 N N . ILE B 1 71 ? -3.465 1.646 11.328 1 72.69 71 ILE B N 1
ATOM 1539 C CA . ILE B 1 71 ? -3.045 1.081 10.055 1 72.69 71 ILE B CA 1
ATOM 1540 C C . ILE B 1 71 ? -4.121 0.13 9.531 1 72.69 71 ILE B C 1
ATOM 1542 O O . ILE B 1 71 ? -4.52 0.211 8.367 1 72.69 71 ILE B O 1
ATOM 1546 N N . ARG B 1 72 ? -4.645 -0.654 10.352 1 69.25 72 ARG B N 1
ATOM 1547 C CA . ARG B 1 72 ? -5.637 -1.66 9.984 1 69.25 72 ARG B CA 1
ATOM 1548 C C . ARG B 1 72 ? -6.941 -1.007 9.539 1 69.25 72 ARG B C 1
ATOM 1550 O O . ARG B 1 72 ? -7.613 -1.508 8.641 1 69.25 72 ARG B O 1
ATOM 1557 N N . ASP B 1 73 ? -7.242 0.085 10.156 1 75 73 ASP B N 1
ATOM 1558 C CA . ASP B 1 73 ? -8.523 0.743 9.906 1 75 73 ASP B CA 1
ATOM 1559 C C . ASP B 1 73 ? -8.445 1.646 8.68 1 75 73 ASP B C 1
ATOM 1561 O O . ASP B 1 73 ? -9.469 2.168 8.219 1 75 73 ASP B O 1
ATOM 1565 N N . SER B 1 74 ? -7.309 1.789 8.156 1 78.44 74 SER B N 1
ATOM 1566 C CA . SER B 1 74 ? -7.148 2.705 7.031 1 78.44 74 SER B CA 1
ATOM 1567 C C . SER B 1 74 ? -7.23 1.966 5.699 1 78.44 74 SER B C 1
ATOM 1569 O O . SER B 1 74 ? -6.855 0.794 5.609 1 78.44 74 SER B O 1
ATOM 1571 N N . VAL B 1 75 ? -7.844 2.697 4.746 1 69.88 75 VAL B N 1
ATOM 1572 C CA . VAL B 1 75 ? -7.922 2.107 3.414 1 69.88 75 VAL B CA 1
ATOM 1573 C C . VAL B 1 75 ? -6.695 2.508 2.598 1 69.88 75 VAL B C 1
ATOM 1575 O O . VAL B 1 75 ? -6.402 1.9 1.564 1 69.88 75 VAL B O 1
ATOM 1578 N N . ARG B 1 76 ? -6.031 3.598 3.111 1 72.38 76 ARG B N 1
ATOM 1579 C CA . ARG B 1 76 ? -4.805 4.105 2.504 1 72.38 76 ARG B CA 1
ATOM 1580 C C . ARG B 1 76 ? -3.912 4.773 3.545 1 72.38 76 ARG B C 1
ATOM 1582 O O . ARG B 1 76 ? -4.402 5.484 4.422 1 72.38 76 ARG B O 1
ATOM 1589 N N . ALA B 1 77 ? -2.6 4.422 3.412 1 77.44 77 ALA B N 1
ATOM 1590 C CA . ALA B 1 77 ? -1.618 5.102 4.254 1 77.44 77 ALA B CA 1
ATOM 1591 C C . ALA B 1 77 ? -0.569 5.816 3.408 1 77.44 77 ALA B C 1
ATOM 1593 O O . ALA B 1 77 ? -0.059 5.258 2.436 1 77.44 77 ALA B O 1
ATOM 1594 N N . VAL B 1 78 ? -0.381 7.102 3.773 1 77.88 78 VAL B N 1
ATOM 1595 C CA . VAL B 1 78 ? 0.575 7.922 3.033 1 77.88 78 VAL B CA 1
ATOM 1596 C C . VAL B 1 78 ? 1.743 8.297 3.941 1 77.88 78 VAL B C 1
ATOM 1598 O O . VAL B 1 78 ? 1.545 8.875 5.012 1 77.88 78 VAL B O 1
ATOM 1601 N N . ASN B 1 79 ? 2.922 7.965 3.525 1 75.88 79 ASN B N 1
ATOM 1602 C CA . ASN B 1 79 ? 4.141 8.414 4.191 1 75.88 79 ASN B CA 1
ATOM 1603 C C . ASN B 1 79 ? 4.551 9.812 3.73 1 75.88 79 ASN B C 1
ATOM 1605 O O . ASN B 1 79 ? 4.82 10.023 2.547 1 75.88 79 ASN B O 1
ATOM 1609 N N . MET B 1 80 ? 4.48 10.758 4.609 1 75.81 80 MET B N 1
ATOM 1610 C CA . MET B 1 80 ? 4.723 12.156 4.254 1 75.81 80 MET B CA 1
ATOM 1611 C C . MET B 1 80 ? 6.211 12.477 4.289 1 75.81 80 MET B C 1
ATOM 1613 O O . MET B 1 80 ? 6.625 13.57 3.908 1 75.81 80 MET B O 1
ATOM 1617 N N . GLY B 1 81 ? 6.914 11.648 4.645 1 60.59 81 GLY B N 1
ATOM 1618 C CA . GLY B 1 81 ? 8.352 11.875 4.738 1 60.59 81 GLY B CA 1
ATOM 1619 C C . GLY B 1 81 ? 8.977 11.211 5.949 1 60.59 81 GLY B C 1
ATOM 1620 O O . GLY B 1 81 ? 8.273 10.773 6.863 1 60.59 81 GLY B O 1
ATOM 1621 N N . CYS B 1 82 ? 10.391 10.961 5.828 1 54.28 82 CYS B N 1
ATOM 1622 C CA . CYS B 1 82 ? 11.383 10.672 6.855 1 54.28 82 CYS B CA 1
ATOM 1623 C C . CYS B 1 82 ? 11.406 9.188 7.188 1 54.28 82 CYS B C 1
ATOM 1625 O O . CYS B 1 82 ? 12.312 8.711 7.863 1 54.28 82 CYS B O 1
ATOM 1627 N N . MET B 1 83 ? 10.188 8.656 6.984 1 50.12 83 MET B N 1
ATOM 1628 C CA . MET B 1 83 ? 10.273 7.348 7.633 1 50.12 83 MET B CA 1
ATOM 1629 C C . MET B 1 83 ? 11.008 6.348 6.746 1 50.12 83 MET B C 1
ATOM 1631 O O . MET B 1 83 ? 10.758 6.273 5.543 1 50.12 83 MET B O 1
ATOM 1635 N N . ASP B 1 84 ? 12.195 6.156 7.164 1 49.59 84 ASP B N 1
ATOM 1636 C CA . ASP B 1 84 ? 12.875 5.023 6.551 1 49.59 84 ASP B CA 1
ATOM 1637 C C . ASP B 1 84 ? 12.016 3.762 6.625 1 49.59 84 ASP B C 1
ATOM 1639 O O . ASP B 1 84 ? 11.227 3.596 7.559 1 49.59 84 ASP B O 1
ATOM 1643 N N . ARG B 1 85 ? 12 3.205 5.582 1 52.38 85 ARG B N 1
ATOM 1644 C CA . ARG B 1 85 ? 11.352 1.898 5.531 1 52.38 85 ARG B CA 1
ATOM 1645 C C . ARG B 1 85 ? 11.516 1.153 6.852 1 52.38 85 ARG B C 1
ATOM 1647 O O . ARG B 1 85 ? 10.609 0.44 7.289 1 52.38 85 ARG B O 1
ATOM 1654 N N . SER B 1 86 ? 12.719 1.399 7.281 1 49 86 SER B N 1
ATOM 1655 C CA . SER B 1 86 ? 13.07 0.696 8.516 1 49 86 SER B CA 1
ATOM 1656 C C . SER B 1 86 ? 12.172 1.122 9.672 1 49 86 SER B C 1
ATOM 1658 O O . SER B 1 86 ? 11.953 0.351 10.609 1 49 86 SER B O 1
ATOM 1660 N N . ASP B 1 87 ? 11.656 2.338 9.523 1 49.47 87 ASP B N 1
ATOM 1661 C CA . ASP B 1 87 ? 10.898 2.863 10.656 1 49.47 87 ASP B CA 1
ATOM 1662 C C . ASP B 1 87 ? 9.469 2.328 10.664 1 49.47 87 ASP B C 1
ATOM 1664 O O . ASP B 1 87 ? 8.875 2.139 11.727 1 49.47 87 ASP B O 1
ATOM 1668 N N . CYS B 1 88 ? 8.844 2.301 9.578 1 51.25 88 CYS B N 1
ATOM 1669 C CA . CYS B 1 88 ? 7.484 1.767 9.562 1 51.25 88 CYS B CA 1
ATOM 1670 C C . CYS B 1 88 ? 7.246 0.922 8.32 1 51.25 88 CYS B C 1
ATOM 1672 O O . CYS B 1 88 ? 6.531 1.342 7.406 1 51.25 88 CYS B O 1
ATOM 1674 N N . PRO B 1 89 ? 7.855 -0.184 8.367 1 48.12 89 PRO B N 1
ATOM 1675 C CA . PRO B 1 89 ? 7.797 -1.033 7.176 1 48.12 89 PRO B CA 1
ATOM 1676 C C . PRO B 1 89 ? 6.371 -1.266 6.684 1 48.12 89 PRO B C 1
ATOM 1678 O O . PRO B 1 89 ? 6.137 -1.361 5.477 1 48.12 89 PRO B O 1
ATOM 1681 N N . LEU B 1 90 ? 5.512 -1.225 7.617 1 52.16 90 LEU B N 1
ATOM 1682 C CA . LEU B 1 90 ? 4.125 -1.562 7.309 1 52.16 90 LEU B CA 1
ATOM 1683 C C . LEU B 1 90 ? 3.504 -0.518 6.391 1 52.16 90 LEU B C 1
ATOM 1685 O O . LEU B 1 90 ? 2.631 -0.839 5.582 1 52.16 90 LEU B O 1
ATOM 1689 N N . LEU B 1 91 ? 4 0.643 6.641 1 50.22 91 LEU B N 1
ATOM 1690 C CA . LEU B 1 91 ? 3.445 1.769 5.895 1 50.22 91 LEU B CA 1
ATOM 1691 C C . LEU B 1 91 ? 3.953 1.773 4.457 1 50.22 91 LEU B C 1
ATOM 1693 O O . LEU B 1 91 ? 3.377 2.438 3.594 1 50.22 91 LEU B O 1
ATOM 1697 N N . PHE B 1 92 ? 4.945 1.083 4.281 1 46.72 92 PHE B N 1
ATOM 1698 C CA . PHE B 1 92 ? 5.562 1.12 2.963 1 46.72 92 PHE B CA 1
ATOM 1699 C C . PHE B 1 92 ? 5.004 0.018 2.07 1 46.72 92 PHE B C 1
ATOM 1701 O O . PHE B 1 92 ? 5.402 -0.112 0.911 1 46.72 92 PHE B O 1
ATOM 1708 N N . LEU B 1 93 ? 4.223 -0.793 2.705 1 45.53 93 LEU B N 1
ATOM 1709 C CA . LEU B 1 93 ? 3.678 -1.768 1.768 1 45.53 93 LEU B CA 1
ATOM 1710 C C . LEU B 1 93 ? 2.824 -1.082 0.705 1 45.53 93 LEU B C 1
ATOM 1712 O O . LEU B 1 93 ? 1.957 -0.268 1.03 1 45.53 93 LEU B O 1
ATOM 1716 N N . ASN B 1 94 ? 3.391 -0.644 -0.296 1 44.5 94 ASN B N 1
ATOM 1717 C CA . ASN B 1 94 ? 2.84 0.054 -1.453 1 44.5 94 ASN B CA 1
ATOM 1718 C C . ASN B 1 94 ? 1.582 -0.632 -1.977 1 44.5 94 ASN B C 1
ATOM 1720 O O . ASN B 1 94 ? 1.647 -1.754 -2.482 1 44.5 94 ASN B O 1
ATOM 1724 N N . ASN B 1 95 ? 0.443 0.081 -1.878 1 45.44 95 ASN B N 1
ATOM 1725 C CA . ASN B 1 95 ? -0.875 -0.098 -2.477 1 45.44 95 ASN B CA 1
ATOM 1726 C C . ASN B 1 95 ? -1.271 -1.571 -2.531 1 45.44 95 ASN B C 1
ATOM 1728 O O . ASN B 1 95 ? -1.094 -2.229 -3.559 1 45.44 95 ASN B O 1
ATOM 1732 N N . PRO B 1 96 ? -1.392 -2.127 -1.396 1 47.5 96 PRO B N 1
ATOM 1733 C CA . PRO B 1 96 ? -1.948 -3.465 -1.61 1 47.5 96 PRO B CA 1
ATOM 1734 C C . PRO B 1 96 ? -3.184 -3.453 -2.508 1 47.5 96 PRO B 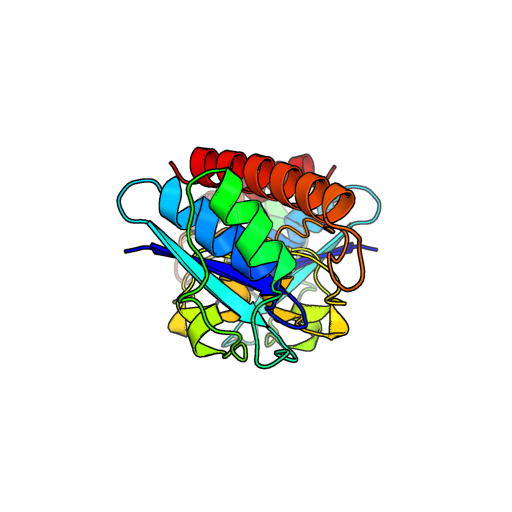C 1
ATOM 1736 O O . PRO B 1 96 ? -4.066 -2.605 -2.34 1 47.5 96 PRO B O 1
ATOM 1739 N N . VAL B 1 97 ? -2.949 -3.725 -3.695 1 54.03 97 VAL B N 1
ATOM 1740 C CA . VAL B 1 97 ? -4.098 -3.945 -4.57 1 54.03 97 VAL B CA 1
ATOM 1741 C C . VAL B 1 97 ? -4.73 -5.301 -4.262 1 54.03 97 VAL B C 1
ATOM 1743 O O . VAL B 1 97 ? -4.027 -6.289 -4.059 1 54.03 97 VAL B O 1
ATOM 1746 N N . ASP B 1 98 ? -5.93 -5.133 -3.672 1 61.12 98 ASP B N 1
ATOM 1747 C CA . ASP B 1 98 ? -6.738 -6.34 -3.553 1 61.12 98 ASP B CA 1
ATOM 1748 C C . ASP B 1 98 ? -7.273 -6.777 -4.914 1 61.12 98 ASP B C 1
ATOM 1750 O O . ASP B 1 98 ? -8.172 -6.141 -5.469 1 61.12 98 ASP B O 1
ATOM 1754 N N . TRP B 1 99 ? -6.637 -7.832 -5.379 1 64.81 99 TRP B N 1
ATOM 1755 C CA . TRP B 1 99 ? -7.059 -8.297 -6.695 1 64.81 99 TRP B CA 1
ATOM 1756 C C . TRP B 1 99 ? -8.305 -9.172 -6.59 1 64.81 99 TRP B C 1
ATOM 1758 O O . TRP B 1 99 ? -9.023 -9.367 -7.574 1 64.81 99 TRP B O 1
ATOM 1768 N N . ASN B 1 100 ? -8.68 -9.516 -5.34 1 66.5 100 ASN B N 1
ATOM 1769 C CA . ASN B 1 100 ? -9.883 -10.305 -5.102 1 66.5 100 ASN B CA 1
ATOM 1770 C C . ASN B 1 100 ? -10.055 -11.391 -6.16 1 66.5 100 ASN B C 1
ATOM 1772 O O . ASN B 1 100 ? -11.109 -11.492 -6.789 1 66.5 100 ASN B O 1
ATOM 1776 N N . ILE B 1 101 ? -9.07 -12.172 -6.418 1 77.81 101 ILE B N 1
ATOM 1777 C CA . ILE B 1 101 ? -9.094 -13.25 -7.398 1 77.81 101 ILE B CA 1
ATOM 1778 C C . ILE B 1 101 ? -9.656 -14.516 -6.758 1 77.81 101 ILE B C 1
ATOM 1780 O O . ILE B 1 101 ? -9.367 -14.812 -5.598 1 77.81 101 ILE B O 1
ATOM 1784 N N . GLU B 1 102 ? -10.57 -15.219 -7.523 1 79 102 GLU B N 1
ATOM 1785 C CA . GLU B 1 102 ? -11.172 -16.469 -7.059 1 79 102 GLU B CA 1
ATOM 1786 C C . GLU B 1 102 ? -10.102 -17.484 -6.668 1 79 102 GLU B C 1
ATOM 1788 O O . GLU B 1 102 ? -9.094 -17.641 -7.363 1 79 102 GLU B O 1
ATOM 1793 N N . ASP B 1 103 ? -10.336 -18.203 -5.504 1 83.69 103 ASP B N 1
ATOM 1794 C CA . ASP B 1 103 ? -9.414 -19.234 -5.039 1 83.69 103 ASP B CA 1
ATOM 1795 C C . ASP B 1 103 ? -9.461 -20.469 -5.945 1 83.69 103 ASP B C 1
ATOM 1797 O O . ASP B 1 103 ? -10.523 -21.047 -6.152 1 83.69 103 ASP B O 1
ATOM 1801 N N . PRO B 1 104 ? -8.336 -20.844 -6.449 1 86.06 104 PRO B N 1
ATOM 1802 C CA . PRO B 1 104 ? -8.32 -22.016 -7.336 1 86.06 104 PRO B CA 1
ATOM 1803 C C . PRO B 1 104 ? -8.477 -23.328 -6.582 1 86.06 104 PRO B C 1
ATOM 1805 O O . PRO B 1 104 ? -8.68 -24.375 -7.203 1 86.06 104 PRO B O 1
ATOM 1808 N N . LYS B 1 105 ? -8.438 -23.328 -5.316 1 86.81 105 LYS B N 1
ATOM 1809 C CA . LYS B 1 105 ? -8.516 -24.562 -4.539 1 86.81 105 LYS B CA 1
ATOM 1810 C C . LYS B 1 105 ? -9.82 -25.312 -4.82 1 86.81 105 LYS B C 1
ATOM 1812 O O . LYS B 1 105 ? -10.898 -24.734 -4.746 1 86.81 105 LYS B O 1
ATOM 1817 N N . GLY B 1 106 ? -9.672 -26.531 -5.109 1 87 106 GLY B N 1
ATOM 1818 C CA . GLY B 1 106 ? -10.82 -27.391 -5.293 1 87 106 GLY B CA 1
ATOM 1819 C C . GLY B 1 106 ? -11.523 -27.188 -6.621 1 87 106 GLY B C 1
ATOM 1820 O O . GLY B 1 106 ? -12.578 -27.781 -6.875 1 87 106 GLY B O 1
ATOM 1821 N N . LYS B 1 107 ? -11.016 -26.391 -7.434 1 88.88 107 LYS B N 1
ATOM 1822 C CA . LYS B 1 107 ? -11.633 -26.094 -8.727 1 88.88 107 LYS B CA 1
ATOM 1823 C C . LYS B 1 107 ? -11.07 -27.016 -9.812 1 88.88 107 LYS B C 1
ATOM 1825 O O . LYS B 1 107 ? -9.945 -27.516 -9.695 1 88.88 107 LYS B O 1
ATOM 1830 N N . PRO B 1 108 ? -11.891 -27.203 -10.812 1 93.56 108 PRO B N 1
ATOM 1831 C CA . PRO B 1 108 ? -11.367 -27.953 -11.953 1 93.56 108 PRO B CA 1
ATOM 1832 C C . PRO B 1 108 ? -10.344 -27.156 -12.766 1 93.56 108 PRO B C 1
ATOM 1834 O O . PRO B 1 108 ? -10.266 -25.938 -12.625 1 93.56 108 PRO B O 1
ATOM 1837 N N . ILE B 1 109 ? -9.602 -27.875 -13.602 1 95.44 109 ILE B N 1
ATOM 1838 C CA . ILE B 1 109 ? -8.461 -27.297 -14.32 1 95.44 109 ILE B CA 1
ATOM 1839 C C . ILE B 1 109 ? -8.938 -26.156 -15.203 1 95.44 109 ILE B C 1
ATOM 1841 O O . ILE B 1 109 ? -8.227 -25.156 -15.383 1 95.44 109 ILE B O 1
ATOM 1845 N N . GLU B 1 110 ? -10.133 -26.297 -15.719 1 93.88 110 GLU B N 1
ATOM 1846 C CA . GLU B 1 110 ? -10.656 -25.25 -16.578 1 93.88 110 GLU B CA 1
ATOM 1847 C C . GLU B 1 110 ? -10.797 -23.922 -15.828 1 93.88 110 GLU B C 1
ATOM 1849 O O . GLU B 1 110 ? -10.477 -22.859 -16.359 1 93.88 110 GLU B O 1
ATOM 1854 N N . LYS B 1 111 ? -11.25 -24.094 -14.664 1 91.25 111 LYS B N 1
ATOM 1855 C CA . LYS B 1 111 ? -11.406 -22.891 -13.836 1 91.25 111 LYS B CA 1
ATOM 1856 C C . LYS B 1 111 ? -10.047 -22.359 -13.391 1 91.25 111 LYS B C 1
ATOM 1858 O O . LYS B 1 111 ? -9.852 -21.141 -13.336 1 91.25 111 LYS B O 1
ATOM 1863 N N . VAL B 1 112 ? -9.164 -23.203 -13.039 1 93.06 112 VAL B N 1
ATOM 1864 C CA . VAL B 1 112 ? -7.82 -22.797 -12.641 1 93.06 112 VAL B CA 1
ATOM 1865 C C . VAL B 1 112 ? -7.152 -22.047 -13.789 1 93.06 112 VAL B C 1
ATOM 1867 O O . VAL B 1 112 ? -6.449 -21.047 -13.555 1 93.06 112 VAL B O 1
ATOM 1870 N N . ARG B 1 113 ? -7.41 -22.469 -15.016 1 93.62 113 ARG B N 1
ATOM 1871 C CA . ARG B 1 113 ? -6.875 -21.781 -16.188 1 93.62 113 ARG B CA 1
ATOM 1872 C C . ARG B 1 113 ? -7.434 -20.375 -16.297 1 93.62 113 ARG B C 1
ATOM 1874 O O . ARG B 1 113 ? -6.707 -19.438 -16.641 1 93.62 113 ARG B O 1
ATOM 1881 N N . GLU B 1 114 ? -8.672 -20.281 -16 1 90.12 114 GLU B N 1
ATOM 1882 C CA . GLU B 1 114 ? -9.281 -18.953 -16.016 1 90.12 114 GLU B CA 1
ATOM 1883 C C . GLU B 1 114 ? -8.633 -18.031 -14.969 1 90.12 114 GLU B C 1
ATOM 1885 O O . GLU B 1 114 ? -8.367 -16.859 -15.234 1 90.12 114 GLU B O 1
ATOM 1890 N N . ILE B 1 115 ? -8.477 -18.531 -13.844 1 90 115 ILE B N 1
ATOM 1891 C CA . ILE B 1 115 ? -7.859 -17.797 -12.75 1 90 115 ILE B CA 1
ATOM 1892 C C . ILE B 1 115 ? -6.426 -17.438 -13.117 1 90 115 ILE B C 1
ATOM 1894 O O . ILE B 1 115 ? -5.996 -16.297 -12.906 1 90 115 ILE B O 1
ATOM 1898 N N . ARG B 1 116 ? -5.695 -18.359 -13.672 1 92.12 116 ARG B N 1
ATOM 1899 C CA . ARG B 1 116 ? -4.344 -18.109 -14.156 1 92.12 116 ARG B CA 1
ATOM 1900 C C . ARG B 1 116 ? -4.309 -16.938 -15.133 1 92.12 116 ARG B C 1
ATOM 1902 O O . ARG B 1 116 ? -3.475 -16.047 -15 1 92.12 116 ARG B O 1
ATOM 1909 N N . ASP B 1 117 ? -5.18 -16.984 -16.094 1 91.44 117 ASP B N 1
ATOM 1910 C CA . ASP B 1 117 ? -5.207 -15.945 -17.109 1 91.44 117 ASP B CA 1
ATOM 1911 C C . ASP B 1 117 ? -5.504 -14.578 -16.5 1 91.44 117 ASP B C 1
ATOM 1913 O O . ASP B 1 117 ? -4.93 -13.57 -16.922 1 91.44 117 ASP B O 1
ATOM 1917 N N . GLU B 1 118 ? -6.379 -14.578 -15.562 1 85.62 118 GLU B N 1
ATOM 1918 C CA . GLU B 1 118 ? -6.672 -13.328 -14.859 1 85.62 118 GLU B CA 1
ATOM 1919 C C . GLU B 1 118 ? -5.445 -12.812 -14.117 1 85.62 118 GLU B C 1
ATOM 1921 O O . GLU B 1 118 ? -5.145 -11.617 -14.164 1 85.62 118 GLU B O 1
ATOM 1926 N N . ILE B 1 119 ? -4.754 -13.648 -13.391 1 90.62 119 ILE B N 1
ATOM 1927 C CA . ILE B 1 119 ? -3.553 -13.289 -12.648 1 90.62 119 ILE B CA 1
ATOM 1928 C C . ILE B 1 119 ? -2.494 -12.742 -13.602 1 90.62 119 ILE B C 1
ATOM 1930 O O . ILE B 1 119 ? -1.849 -11.734 -13.312 1 90.62 119 ILE B O 1
ATOM 1934 N N . GLU B 1 120 ? -2.352 -13.414 -14.742 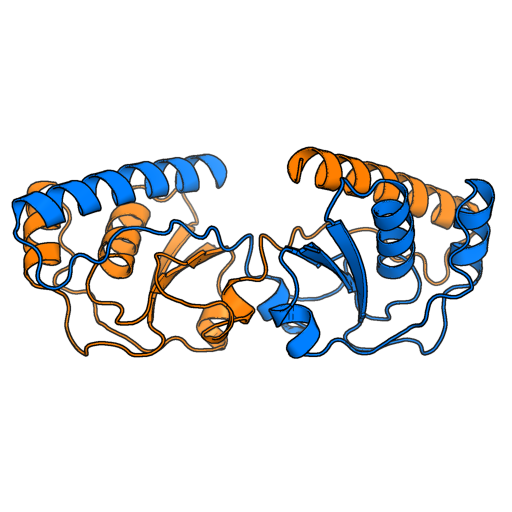1 90.44 120 GLU B N 1
ATOM 1935 C CA . GLU B 1 120 ? -1.374 -12.953 -15.727 1 90.44 120 GLU B CA 1
ATOM 1936 C C . GLU B 1 120 ? -1.672 -11.516 -16.156 1 90.44 120 GLU B C 1
ATOM 1938 O O . GLU B 1 120 ? -0.773 -10.68 -16.203 1 90.44 120 GLU B O 1
ATOM 1943 N N . ARG B 1 121 ? -2.859 -11.281 -16.5 1 84.75 121 ARG B N 1
ATOM 1944 C CA . ARG B 1 121 ? -3.264 -9.953 -16.953 1 84.75 121 ARG B CA 1
ATOM 1945 C C . ARG B 1 121 ? -2.936 -8.898 -15.898 1 84.75 121 ARG B C 1
ATOM 1947 O O . ARG B 1 121 ? -2.354 -7.859 -16.219 1 84.75 121 ARG B O 1
ATOM 1954 N N . ARG B 1 122 ? -3.252 -9.172 -14.711 1 80.75 122 ARG B N 1
ATOM 1955 C CA . ARG B 1 122 ? -3.051 -8.211 -13.625 1 80.75 122 ARG B CA 1
ATOM 1956 C C . ARG B 1 122 ? -1.567 -8.016 -13.344 1 80.75 122 ARG B C 1
ATOM 1958 O O . ARG B 1 122 ? -1.125 -6.895 -13.078 1 80.75 122 ARG B O 1
ATOM 1965 N N . VAL B 1 123 ? -0.861 -9.086 -13.344 1 86.94 123 VAL B N 1
ATOM 1966 C CA . VAL B 1 123 ? 0.576 -9.023 -13.094 1 86.94 123 VAL B CA 1
ATOM 1967 C C . VAL B 1 123 ? 1.247 -8.18 -14.18 1 86.94 123 VAL B C 1
ATOM 1969 O O . VAL B 1 123 ? 2.115 -7.355 -13.891 1 86.94 123 VAL B O 1
ATOM 1972 N N . LYS B 1 124 ? 0.899 -8.391 -15.438 1 84.81 124 LYS B N 1
ATOM 1973 C CA . LYS B 1 124 ? 1.469 -7.617 -16.531 1 84.81 124 LYS B CA 1
ATOM 1974 C C . LYS B 1 124 ? 1.147 -6.133 -16.391 1 84.81 124 LYS B C 1
ATOM 1976 O O . LYS B 1 124 ? 2.006 -5.281 -16.625 1 84.81 124 LYS B O 1
ATOM 1981 N N . GLU B 1 125 ? -0.073 -5.844 -16.031 1 74.81 125 GLU B N 1
ATOM 1982 C CA . GLU B 1 125 ? -0.458 -4.461 -15.789 1 74.81 125 GLU B CA 1
ATOM 1983 C C . GLU B 1 125 ? 0.385 -3.844 -14.672 1 74.81 125 GLU B C 1
ATOM 1985 O O . GLU B 1 125 ? 0.839 -2.705 -14.789 1 74.81 125 GLU B O 1
ATOM 1990 N N . LEU B 1 126 ? 0.544 -4.613 -13.586 1 75.94 126 LEU B N 1
ATOM 1991 C CA . LEU B 1 126 ? 1.373 -4.156 -12.477 1 75.94 126 LEU B CA 1
ATOM 1992 C C . LEU B 1 126 ? 2.803 -3.891 -12.938 1 75.94 126 LEU B C 1
ATOM 1994 O O . LEU B 1 126 ? 3.375 -2.846 -12.625 1 75.94 126 LEU B O 1
ATOM 1998 N N . ALA B 1 127 ? 3.357 -4.828 -13.688 1 80.19 127 ALA B N 1
ATOM 1999 C CA . ALA B 1 127 ? 4.73 -4.703 -14.172 1 80.19 127 ALA B CA 1
ATOM 2000 C C . ALA B 1 127 ? 4.891 -3.471 -15.055 1 80.19 127 ALA B C 1
ATOM 2002 O O . ALA B 1 127 ? 5.91 -2.781 -14.984 1 80.19 127 ALA B O 1
ATOM 2003 N N . GLU B 1 128 ? 3.902 -3.166 -15.852 1 73.88 128 GLU B N 1
ATOM 2004 C CA . GLU B 1 128 ? 3.934 -2.004 -16.734 1 73.88 128 GLU B CA 1
ATOM 2005 C C . GLU B 1 128 ? 3.93 -0.704 -15.938 1 73.88 128 GLU B C 1
ATOM 2007 O O . GLU B 1 128 ? 4.539 0.286 -16.344 1 73.88 128 GLU B O 1
ATOM 2012 N N . ASN B 1 129 ? 3.297 -0.806 -14.805 1 66.69 129 ASN B N 1
ATOM 2013 C CA . ASN B 1 129 ? 3.178 0.392 -13.984 1 66.69 129 ASN B CA 1
ATOM 2014 C C . ASN B 1 129 ? 4.422 0.611 -13.125 1 66.69 129 ASN B C 1
ATOM 2016 O O . ASN B 1 129 ? 4.598 1.682 -12.547 1 66.69 129 ASN B O 1
ATOM 2020 N N . LEU B 1 1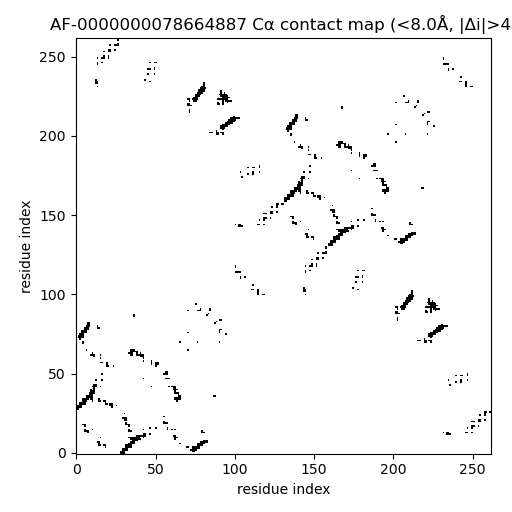30 ? 5.164 -0.414 -12.914 1 66.44 130 LEU B N 1
ATOM 2021 C CA . LEU B 1 130 ? 6.41 -0.297 -12.164 1 66.44 130 LEU B CA 1
ATOM 2022 C C . LEU B 1 130 ? 7.547 0.176 -13.07 1 66.44 130 LEU B C 1
ATOM 2024 O O . LEU B 1 130 ? 8.586 0.626 -12.578 1 66.44 130 LEU B O 1
ATOM 2028 N N . LYS B 1 131 ? 7.414 0.076 -14.383 1 58.62 131 LYS B N 1
ATOM 2029 C CA . LYS B 1 131 ? 8.406 0.565 -15.336 1 58.62 131 LYS B CA 1
ATOM 2030 C C . LYS B 1 131 ? 8.445 2.09 -15.359 1 58.62 131 LYS B C 1
ATOM 2032 O O . LYS B 1 131 ? 8.375 2.734 -14.312 1 58.62 131 LYS B O 1
#

Organism: Nitrososphaera gargensis (strain Ga9.2) (NCBI:txid1237085)

pLDDT: mean 82.13, std 14.98, range [44.5, 97.38]

Solvent-accessible surface area (backbone atoms only — not comparable to full-atom values): 13188 Å² total; per-residue (Å²): 119,45,28,34,34,25,30,21,44,33,17,25,36,68,13,48,52,38,24,50,47,30,53,74,60,41,47,92,57,46,41,45,44,48,20,3,81,55,39,64,70,42,61,38,64,61,48,35,51,48,36,42,76,74,73,40,80,51,76,84,58,72,29,32,70,60,47,71,65,58,45,44,62,19,61,26,26,34,34,37,22,88,61,44,53,85,70,44,25,48,49,39,15,20,33,22,45,74,62,65,47,77,76,48,76,93,52,54,65,71,54,36,41,52,47,48,52,52,43,43,54,50,37,53,53,50,36,62,71,72,104,121,44,28,34,33,25,31,21,45,33,17,24,37,66,12,47,50,37,24,50,48,30,52,73,60,41,45,92,57,46,42,46,44,49,20,3,82,54,40,64,70,41,61,38,63,60,47,35,51,50,35,42,76,74,73,40,80,52,74,84,61,71,28,31,69,60,47,71,65,57,47,43,61,18,61,27,27,33,33,38,24,87,61,43,54,86,72,43,25,48,48,39,16,18,33,22,46,73,62,66,47,77,76,49,76,93,51,55,65,70,54,35,41,52,46,48,53,51,42,44,54,51,37,52,54,51,37,61,69,68,100